Protein AF-A0A950S2U9-F1 (afdb_monomer)

pLDDT: mean 79.36, std 21.62, range [29.3, 98.75]

Radius of gyration: 28.53 Å; Cα contacts (8 Å, |Δi|>4): 331; chains: 1; bounding box: 84×53×106 Å

Sequence (273 aa):
MDLATSTRALSRRSRMLPVAREPGFAWRAARPRLVAVAIYAIAMAYVESAAVLYLRTIYGGIDPVGPRSTPFNPIPDFVWIEIGREGATMIMLGCVGFLAGRGVAGRIGMFAMAMGVWDISYYVFLWLFSGWPPTLLAPDVLFLIPLPWWGPVLAPVMSAAVMVIVGAVALARDLGDGVPPMTRASRAGLVVGVLMCLYAFMAEALHRFIEAGFEAAYYVRGGAFDWPIFCIGLVVCALAAWGWLGRATPCRSYPWRGYTRRHTCRSRFDSAS

Structure (mmCIF, N/CA/C/O backbone):
data_AF-A0A950S2U9-F1
#
_entry.id   AF-A0A950S2U9-F1
#
loop_
_atom_site.group_PDB
_atom_site.id
_atom_site.type_symbol
_atom_site.label_atom_id
_atom_site.label_alt_id
_atom_site.label_comp_id
_atom_site.label_asym_id
_atom_site.label_entity_id
_atom_site.label_seq_id
_atom_site.pdbx_PDB_ins_code
_atom_site.Cartn_x
_atom_site.Cartn_y
_atom_site.Cartn_z
_atom_site.occupancy
_atom_site.B_iso_or_equiv
_atom_site.auth_seq_id
_atom_site.auth_comp_id
_atom_site.auth_asym_id
_atom_site.auth_atom_id
_atom_site.pdbx_PDB_model_num
ATOM 1 N N . MET A 1 1 ? -49.602 -4.192 77.900 1.00 40.38 1 MET A N 1
ATOM 2 C CA . MET A 1 1 ? -49.628 -5.430 77.099 1.00 40.38 1 MET A CA 1
ATOM 3 C C . MET A 1 1 ? -49.854 -5.019 75.662 1.00 40.38 1 MET A C 1
ATOM 5 O O . MET A 1 1 ? -50.968 -4.683 75.285 1.00 40.38 1 MET A O 1
ATOM 9 N N . ASP A 1 2 ? -48.740 -4.913 74.943 1.00 38.31 2 ASP A N 1
ATOM 10 C CA . ASP A 1 2 ? -48.653 -4.688 73.506 1.00 38.31 2 ASP A CA 1
ATOM 11 C C . ASP A 1 2 ? -49.324 -5.811 72.718 1.00 38.31 2 ASP A C 1
ATOM 13 O O . ASP A 1 2 ? -49.322 -6.955 73.166 1.00 38.31 2 ASP A O 1
ATOM 17 N N . LEU A 1 3 ? -49.795 -5.490 71.512 1.00 39.91 3 LEU A N 1
ATOM 18 C CA . LEU A 1 3 ? -49.293 -6.112 70.280 1.00 39.91 3 LEU A CA 1
ATOM 19 C C . LEU A 1 3 ? -49.936 -5.433 69.065 1.00 39.91 3 LEU A C 1
ATOM 21 O O . LEU A 1 3 ? -51.005 -5.800 68.584 1.00 39.91 3 LEU A O 1
ATOM 25 N N . ALA A 1 4 ? -49.230 -4.426 68.555 1.00 43.38 4 ALA A N 1
ATOM 26 C CA . ALA A 1 4 ? -49.421 -3.892 67.218 1.00 43.38 4 ALA A CA 1
ATOM 27 C C . ALA A 1 4 ? -49.013 -4.949 66.178 1.00 43.38 4 ALA A C 1
ATOM 29 O O . ALA A 1 4 ? -47.870 -5.406 66.173 1.00 43.38 4 ALA A O 1
ATOM 30 N N . THR A 1 5 ? -49.910 -5.315 65.261 1.00 46.31 5 THR A N 1
ATOM 31 C CA . THR A 1 5 ? -49.566 -6.149 64.098 1.00 46.31 5 THR A CA 1
ATOM 32 C C . THR A 1 5 ? -49.617 -5.304 62.831 1.00 46.31 5 THR A C 1
ATOM 34 O O . THR A 1 5 ? -50.645 -5.112 62.191 1.00 46.31 5 THR A O 1
ATOM 37 N N . SER A 1 6 ? -48.449 -4.756 62.501 1.00 40.84 6 SER A N 1
ATOM 38 C CA . SER A 1 6 ? -48.149 -4.047 61.261 1.00 40.84 6 SER A CA 1
ATOM 39 C C . SER A 1 6 ? -48.136 -5.029 60.086 1.00 40.84 6 SER A C 1
ATOM 41 O O . SER A 1 6 ? -47.217 -5.835 59.947 1.00 40.84 6 SER A O 1
ATOM 43 N N . THR A 1 7 ? -49.134 -4.960 59.208 1.00 43.50 7 THR A N 1
ATOM 44 C CA . THR A 1 7 ? -49.126 -5.659 57.915 1.00 43.50 7 THR A CA 1
ATOM 45 C C . THR A 1 7 ? -48.366 -4.799 56.902 1.00 43.50 7 THR A C 1
ATOM 47 O O . THR A 1 7 ? -48.919 -3.916 56.248 1.00 43.50 7 THR A O 1
ATOM 50 N N . ARG A 1 8 ? -47.048 -5.010 56.794 1.00 46.56 8 ARG A N 1
ATOM 51 C CA . ARG A 1 8 ? -46.221 -4.383 55.752 1.00 46.56 8 ARG A CA 1
ATOM 52 C C . ARG A 1 8 ? -46.531 -4.999 54.389 1.00 46.56 8 ARG A C 1
ATOM 54 O O . ARG A 1 8 ? -46.274 -6.176 54.150 1.00 46.56 8 ARG A O 1
ATOM 61 N N . ALA A 1 9 ? -47.015 -4.154 53.485 1.00 45.25 9 ALA A N 1
ATOM 62 C CA . ALA A 1 9 ? -47.126 -4.417 52.061 1.00 45.25 9 ALA A CA 1
ATOM 63 C C . ALA A 1 9 ? -45.758 -4.796 51.459 1.00 45.25 9 ALA A C 1
ATOM 65 O O . ALA A 1 9 ? -44.812 -4.005 51.459 1.00 45.25 9 ALA A O 1
ATOM 66 N N . LEU A 1 10 ? -45.656 -6.005 50.908 1.00 43.22 10 LEU A N 1
ATOM 67 C CA . LEU A 1 10 ? -44.521 -6.422 50.090 1.00 43.22 10 LEU A CA 1
ATOM 68 C C . LEU A 1 10 ? -44.665 -5.805 48.694 1.00 43.22 10 LEU A C 1
ATOM 70 O O . LEU A 1 10 ? -45.270 -6.386 47.795 1.00 43.22 10 LEU A O 1
ATOM 74 N N . SER A 1 11 ? -44.091 -4.614 48.496 1.00 46.06 11 SER A N 1
ATOM 75 C CA . SER A 1 11 ? -43.911 -4.061 47.154 1.00 46.06 11 SER A CA 1
ATOM 76 C C . SER A 1 11 ? -42.918 -4.943 46.395 1.00 46.06 11 SER A C 1
ATOM 78 O O . SER A 1 11 ? -41.713 -4.941 46.676 1.00 46.06 11 SER A O 1
ATOM 80 N N . ARG A 1 12 ? -43.414 -5.708 45.425 1.00 49.50 12 ARG A N 1
ATOM 81 C CA . ARG A 1 12 ? -42.605 -6.484 44.485 1.00 49.50 12 ARG A CA 1
ATOM 82 C C . ARG A 1 12 ? -41.871 -5.496 43.568 1.00 49.50 12 ARG A C 1
ATOM 84 O O . ARG A 1 12 ? -42.338 -5.169 42.485 1.00 49.50 12 ARG A O 1
ATOM 91 N N . ARG A 1 13 ? -40.723 -4.970 44.010 1.00 50.41 13 ARG A N 1
ATOM 92 C CA . ARG A 1 13 ? -39.786 -4.270 43.119 1.00 50.41 13 ARG A CA 1
ATOM 93 C C . ARG A 1 13 ? -39.224 -5.311 42.159 1.00 50.41 13 ARG A C 1
ATOM 95 O O . ARG A 1 13 ? -38.244 -5.983 42.472 1.00 50.41 13 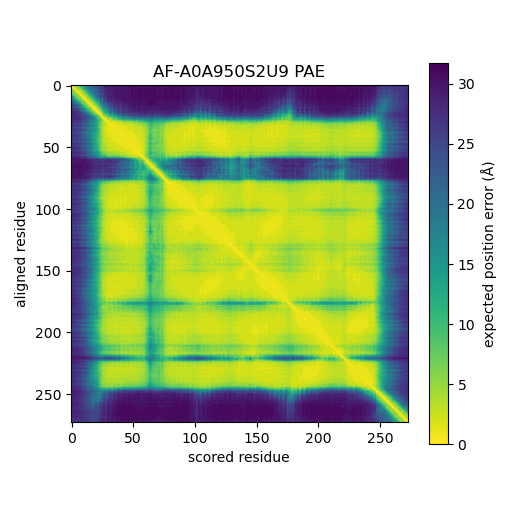ARG A O 1
ATOM 102 N N . SER A 1 14 ? -39.850 -5.443 40.995 1.00 52.28 14 SER A N 1
ATOM 103 C CA . SER A 1 14 ? -39.253 -6.055 39.815 1.00 52.28 14 SER A CA 1
ATOM 104 C C . SER A 1 14 ? -37.988 -5.270 39.483 1.00 52.28 14 SER A C 1
ATOM 106 O O . SER A 1 14 ? -38.023 -4.222 38.839 1.00 52.28 14 SER A O 1
ATOM 108 N N . ARG A 1 15 ? -36.862 -5.743 40.019 1.00 50.38 15 ARG A N 1
ATOM 109 C CA . ARG A 1 15 ? -35.529 -5.256 39.698 1.00 50.38 15 ARG A CA 1
ATOM 110 C C . ARG A 1 15 ? -35.323 -5.604 38.220 1.00 50.38 15 ARG A C 1
ATOM 112 O O . ARG A 1 15 ? -35.009 -6.747 37.909 1.00 50.38 15 ARG A O 1
ATOM 119 N N . MET A 1 16 ? -35.590 -4.663 37.310 1.00 50.81 16 MET A N 1
ATOM 120 C CA . MET A 1 16 ? -35.150 -4.796 35.922 1.00 50.81 16 MET A CA 1
ATOM 121 C C . MET A 1 16 ? -33.630 -4.923 35.978 1.00 50.81 16 MET A C 1
ATOM 123 O O . MET A 1 16 ? -32.928 -3.953 36.262 1.00 50.81 16 MET A O 1
ATOM 127 N N . LEU A 1 17 ? -33.132 -6.146 35.803 1.00 53.72 17 LEU A N 1
ATOM 128 C CA . LEU A 1 17 ? -31.724 -6.371 35.535 1.00 53.72 17 LEU A CA 1
ATOM 129 C C . LEU A 1 17 ? -31.411 -5.585 34.257 1.00 53.72 17 LEU A C 1
ATOM 131 O O . LEU A 1 17 ? -32.157 -5.721 33.283 1.00 53.72 17 LEU A O 1
ATOM 135 N N . PRO A 1 18 ? -30.378 -4.726 34.245 1.00 50.22 18 PRO A N 1
ATOM 136 C CA . PRO A 1 18 ? -29.960 -4.100 33.007 1.00 50.22 18 PRO A CA 1
ATOM 137 C C . PRO A 1 18 ? -29.644 -5.233 32.035 1.00 50.22 18 PRO A C 1
ATOM 139 O O . PRO A 1 18 ? -28.780 -6.063 32.317 1.00 50.22 18 PRO A O 1
ATOM 142 N N . VAL A 1 19 ? -30.389 -5.301 30.930 1.00 56.44 19 VAL A N 1
ATOM 143 C CA . VAL A 1 19 ? -30.067 -6.199 29.823 1.00 56.44 19 VAL A CA 1
ATOM 144 C C . VAL A 1 19 ? -28.642 -5.848 29.429 1.00 56.44 19 VAL A C 1
ATOM 146 O O . VAL A 1 19 ? -28.387 -4.754 28.918 1.00 56.44 19 VAL A O 1
ATOM 149 N N . ALA A 1 20 ? -27.703 -6.733 29.754 1.00 50.34 20 ALA A N 1
ATOM 150 C CA . ALA A 1 20 ? -26.335 -6.618 29.305 1.00 50.34 20 ALA A CA 1
ATOM 151 C C . ALA A 1 20 ? -26.397 -6.648 27.777 1.00 50.34 20 ALA A C 1
ATOM 153 O O . ALA A 1 20 ? -26.621 -7.696 27.177 1.00 50.34 20 ALA A O 1
ATOM 154 N N . ARG A 1 21 ? -26.293 -5.476 27.137 1.00 53.75 21 ARG A N 1
ATOM 155 C CA . ARG A 1 21 ? -26.032 -5.417 25.701 1.00 53.75 21 ARG A CA 1
ATOM 156 C C . ARG A 1 21 ? -24.721 -6.149 25.507 1.00 53.75 21 ARG A C 1
ATOM 158 O O . ARG A 1 21 ? -23.707 -5.705 26.044 1.00 53.75 21 ARG A O 1
ATOM 165 N N . GLU A 1 22 ? -24.768 -7.268 24.797 1.00 50.03 22 GLU A N 1
ATOM 166 C CA . GLU A 1 22 ? -23.562 -8.017 24.496 1.00 50.03 22 GLU A CA 1
ATOM 167 C C . GLU A 1 22 ? -22.524 -7.068 23.887 1.00 50.03 22 GLU A C 1
ATOM 169 O O . GLU A 1 22 ? -22.830 -6.381 22.904 1.00 50.03 22 GLU A O 1
ATOM 174 N N . PRO A 1 23 ? -21.306 -6.993 24.448 1.00 45.41 23 PRO A N 1
ATOM 175 C CA . PRO A 1 23 ? -20.209 -6.247 23.858 1.00 45.41 23 PRO A CA 1
ATOM 176 C C . PRO A 1 23 ? -19.623 -7.067 22.704 1.00 45.41 23 PRO A C 1
ATOM 178 O O . PRO A 1 23 ? -18.453 -7.433 22.696 1.00 45.41 23 PRO A O 1
ATOM 181 N N . GLY A 1 24 ? -20.470 -7.421 21.742 1.00 50.41 24 GLY A N 1
ATOM 182 C CA . GLY A 1 24 ? -20.053 -8.049 20.505 1.00 50.41 24 GLY A CA 1
ATOM 183 C C . GLY A 1 24 ? -19.572 -6.963 19.558 1.00 50.41 24 GLY A C 1
ATOM 184 O O . GLY A 1 24 ? -20.336 -6.057 19.227 1.00 50.41 24 GLY A O 1
ATOM 185 N N . PHE A 1 25 ? -18.319 -7.067 19.123 1.00 57.50 25 PHE A N 1
ATOM 186 C CA . PHE A 1 25 ? -17.759 -6.327 17.998 1.00 57.50 25 PHE A CA 1
ATOM 187 C C . PHE A 1 25 ? -18.710 -6.402 16.796 1.00 57.50 25 PHE A C 1
ATOM 189 O O . PHE A 1 25 ? -18.773 -7.401 16.078 1.00 57.50 25 PHE A O 1
ATOM 196 N N . ALA A 1 26 ? -19.532 -5.372 16.621 1.00 58.44 26 ALA A N 1
ATOM 197 C CA . ALA A 1 26 ? -20.627 -5.399 15.671 1.00 58.44 26 ALA A CA 1
ATOM 198 C C . ALA A 1 26 ? -20.247 -4.567 14.451 1.00 58.44 26 ALA A C 1
ATOM 200 O O . ALA A 1 26 ? -20.699 -3.440 14.327 1.00 58.44 26 ALA A O 1
ATOM 201 N N . TRP A 1 27 ? -19.525 -5.160 13.492 1.00 69.19 27 TRP A N 1
ATOM 202 C CA . TRP A 1 27 ? -19.202 -4.577 12.171 1.00 69.19 27 TRP A CA 1
ATOM 203 C C . TRP A 1 27 ? -20.407 -4.045 11.366 1.00 69.19 27 TRP A C 1
ATOM 205 O O . TRP A 1 27 ? -20.256 -3.602 10.230 1.00 69.19 27 TRP A O 1
ATOM 215 N N . ARG A 1 28 ? -21.629 -4.119 11.900 1.00 71.38 28 ARG A N 1
ATOM 216 C CA . ARG A 1 28 ? -22.869 -3.665 11.270 1.00 71.38 28 ARG A CA 1
ATOM 217 C C . ARG A 1 28 ? -22.780 -2.208 10.809 1.00 71.38 28 ARG A C 1
ATOM 219 O O . ARG A 1 28 ? -23.252 -1.920 9.715 1.00 71.38 28 ARG A O 1
ATOM 226 N N . ALA A 1 29 ? -22.152 -1.318 11.583 1.00 76.81 29 ALA A N 1
ATOM 227 C CA . ALA A 1 29 ? -22.033 0.096 11.219 1.00 76.81 29 ALA A CA 1
ATOM 228 C C . ALA A 1 29 ? -20.944 0.364 10.162 1.00 76.81 29 ALA A C 1
ATOM 230 O O . ALA A 1 29 ? -21.102 1.259 9.324 1.00 76.81 29 ALA A O 1
ATOM 231 N N . ALA A 1 30 ? -19.852 -0.406 10.189 1.00 84.25 30 ALA A N 1
ATOM 232 C CA . ALA A 1 30 ? -18.731 -0.271 9.260 1.00 84.25 30 ALA A CA 1
ATOM 233 C C . ALA A 1 30 ? -18.974 -0.946 7.903 1.00 84.25 30 ALA A C 1
ATOM 235 O O . ALA A 1 30 ? -18.597 -0.390 6.873 1.00 84.25 30 ALA A O 1
ATOM 236 N N . ARG A 1 31 ? -19.661 -2.095 7.885 1.00 87.94 31 ARG A N 1
ATOM 237 C CA . ARG A 1 31 ? -19.948 -2.921 6.698 1.00 87.94 31 ARG A CA 1
ATOM 238 C C . ARG A 1 31 ? -20.289 -2.148 5.420 1.00 87.94 31 ARG A C 1
ATOM 240 O O . ARG A 1 31 ? -19.582 -2.356 4.440 1.00 87.94 31 ARG A O 1
ATOM 247 N N . PRO A 1 32 ? -21.302 -1.260 5.384 1.00 91.19 32 PRO A N 1
ATOM 248 C CA . PRO A 1 32 ? -21.665 -0.586 4.137 1.00 91.19 32 PRO A CA 1
ATOM 249 C C . PRO A 1 32 ? -20.528 0.287 3.591 1.00 91.19 32 PRO A C 1
ATOM 251 O O . PRO A 1 32 ? -20.312 0.325 2.385 1.00 91.19 32 PRO A O 1
ATOM 254 N N . ARG A 1 33 ? -19.754 0.942 4.468 1.00 93.19 33 ARG A N 1
ATOM 255 C CA . ARG A 1 33 ? -18.603 1.762 4.064 1.00 93.19 33 ARG A CA 1
ATOM 256 C C . ARG A 1 33 ? -17.435 0.902 3.596 1.00 93.19 33 ARG A C 1
ATOM 258 O O . ARG A 1 33 ? -16.834 1.224 2.582 1.00 93.19 33 ARG A O 1
ATOM 265 N N . LEU A 1 34 ? -17.147 -0.194 4.301 1.00 94.00 34 LEU A N 1
ATOM 266 C CA . LEU A 1 34 ? -16.108 -1.152 3.909 1.00 94.00 34 LEU A CA 1
ATOM 267 C C . LEU A 1 34 ? -16.385 -1.716 2.512 1.00 94.00 34 LEU A C 1
ATOM 269 O O . LEU A 1 34 ? -15.496 -1.728 1.670 1.00 94.00 34 LEU A O 1
ATOM 273 N N . VAL A 1 35 ? -17.631 -2.128 2.256 1.00 96.19 35 VAL A N 1
ATOM 274 C CA . VAL A 1 35 ? -18.054 -2.659 0.953 1.00 96.19 35 VAL A CA 1
ATOM 275 C C . VAL A 1 35 ? -17.971 -1.584 -0.129 1.00 96.19 35 VAL A C 1
ATOM 277 O O . VAL A 1 35 ? -17.395 -1.841 -1.178 1.00 96.19 35 VAL A O 1
ATOM 280 N N . ALA A 1 36 ? -18.482 -0.375 0.121 1.00 97.19 36 ALA A N 1
ATOM 281 C CA . ALA A 1 36 ? -18.429 0.709 -0.860 1.00 97.19 36 ALA A CA 1
ATOM 282 C C . ALA A 1 36 ? -16.987 1.094 -1.233 1.00 97.19 36 ALA A C 1
ATOM 284 O O . ALA A 1 36 ? -16.677 1.237 -2.413 1.00 97.19 36 ALA A O 1
ATOM 285 N N . VAL A 1 37 ? -16.094 1.211 -0.243 1.00 97.94 37 VAL A N 1
ATOM 286 C CA . VAL A 1 37 ? -14.678 1.518 -0.491 1.00 97.94 37 VAL A CA 1
ATOM 287 C C . VAL A 1 37 ? -13.967 0.367 -1.195 1.00 97.94 37 VAL A C 1
ATOM 289 O O . VAL A 1 37 ? -13.180 0.623 -2.099 1.00 97.94 37 VAL A O 1
ATOM 292 N N . ALA A 1 38 ? -14.266 -0.887 -0.844 1.00 98.25 38 ALA A N 1
ATOM 293 C CA . ALA A 1 38 ? -13.705 -2.038 -1.543 1.00 98.25 38 ALA A CA 1
ATOM 294 C C . ALA A 1 38 ? -14.143 -2.077 -3.015 1.00 98.25 38 ALA A C 1
ATOM 296 O O . ALA A 1 38 ? -13.300 -2.233 -3.889 1.00 98.25 38 ALA A O 1
ATOM 297 N N . ILE A 1 39 ? -15.435 -1.871 -3.303 1.00 98.50 39 ILE A N 1
ATOM 298 C CA . ILE A 1 39 ? -15.954 -1.807 -4.680 1.00 98.50 39 ILE A CA 1
ATOM 299 C C . ILE A 1 39 ? -15.265 -0.687 -5.462 1.00 98.50 39 ILE A C 1
ATOM 301 O O . ILE A 1 39 ? -14.814 -0.919 -6.580 1.00 98.50 39 ILE A O 1
ATOM 305 N N . TYR A 1 40 ? -15.150 0.505 -4.868 1.00 98.44 40 TYR A N 1
ATOM 306 C CA . TYR A 1 40 ? -14.434 1.621 -5.483 1.00 98.44 40 TYR A CA 1
ATOM 307 C C . TYR A 1 40 ? -12.978 1.255 -5.797 1.00 98.44 40 TYR A C 1
ATOM 309 O O . TYR A 1 40 ? -12.534 1.441 -6.924 1.00 98.44 40 TYR A O 1
ATOM 317 N N . ALA A 1 41 ? -12.249 0.709 -4.820 1.00 98.50 41 ALA A N 1
ATOM 318 C CA . ALA A 1 41 ? -10.842 0.357 -4.970 1.00 98.50 41 ALA A CA 1
ATOM 319 C C . ALA A 1 41 ? -10.623 -0.727 -6.037 1.00 98.50 41 ALA A C 1
ATOM 321 O O . ALA A 1 41 ? -9.702 -0.604 -6.836 1.00 98.50 41 ALA A O 1
ATOM 322 N N . ILE A 1 42 ? -11.498 -1.738 -6.106 1.00 98.75 42 ILE A N 1
ATOM 323 C CA . ILE A 1 42 ? -11.470 -2.775 -7.150 1.00 98.75 42 ILE A CA 1
ATOM 324 C C . ILE A 1 42 ? -11.721 -2.157 -8.531 1.00 98.75 42 ILE A C 1
ATOM 326 O O . ILE A 1 42 ? -10.972 -2.417 -9.468 1.00 98.75 42 ILE A O 1
ATOM 330 N N . ALA A 1 43 ? -12.756 -1.324 -8.673 1.00 98.44 43 ALA A N 1
ATOM 331 C CA . ALA A 1 43 ? -13.075 -0.686 -9.950 1.00 98.44 43 ALA A CA 1
ATOM 332 C C . ALA A 1 43 ? -11.945 0.242 -10.424 1.00 98.44 43 ALA A C 1
ATOM 334 O O . ALA A 1 43 ? -11.591 0.251 -11.599 1.00 98.44 43 ALA A O 1
ATOM 335 N N . MET A 1 44 ? -11.352 0.992 -9.500 1.00 97.88 44 MET A N 1
ATOM 336 C CA . MET A 1 44 ? -10.217 1.867 -9.769 1.00 97.88 44 MET A CA 1
ATOM 337 C C . MET A 1 44 ? -8.967 1.054 -10.153 1.00 97.88 44 MET A C 1
ATOM 339 O O . MET A 1 44 ? -8.303 1.384 -11.131 1.00 97.88 44 MET A O 1
ATOM 343 N N . ALA A 1 45 ? -8.704 -0.068 -9.472 1.00 97.88 45 ALA A N 1
ATOM 344 C CA . ALA A 1 45 ? -7.606 -0.974 -9.810 1.00 97.88 45 ALA A CA 1
ATOM 345 C C . ALA A 1 45 ? -7.735 -1.546 -11.223 1.00 97.88 45 ALA A C 1
ATOM 347 O O . ALA A 1 45 ? -6.742 -1.617 -11.935 1.00 97.88 45 ALA A O 1
ATOM 348 N N . TYR A 1 46 ? -8.950 -1.888 -11.662 1.00 98.06 46 TYR A N 1
ATOM 349 C CA . TYR A 1 46 ? -9.190 -2.312 -13.043 1.00 98.06 46 TYR A CA 1
ATOM 350 C C . TYR A 1 46 ? -8.741 -1.243 -14.049 1.00 98.06 46 TYR A C 1
ATOM 352 O O . TYR A 1 46 ? -8.065 -1.563 -15.027 1.00 98.06 46 TYR A O 1
ATOM 360 N N . VAL A 1 47 ? -9.105 0.024 -13.810 1.00 97.06 47 VAL A N 1
ATOM 361 C CA . VAL A 1 47 ? -8.739 1.151 -14.685 1.00 97.06 47 VAL A CA 1
ATOM 362 C C . VAL A 1 47 ? -7.223 1.324 -14.740 1.00 97.06 47 VAL A C 1
ATOM 364 O O . VAL A 1 47 ? -6.667 1.429 -15.831 1.00 97.06 47 VAL A O 1
ATOM 367 N N . GLU A 1 48 ? -6.551 1.288 -13.590 1.00 94.44 48 GLU A N 1
ATOM 368 C CA . GLU A 1 48 ? -5.090 1.400 -13.516 1.00 94.44 48 GLU A CA 1
ATOM 369 C C . GLU A 1 48 ? -4.387 0.220 -14.200 1.00 94.44 48 GLU A C 1
ATOM 371 O O . GLU A 1 48 ? -3.480 0.418 -15.008 1.00 94.44 48 GLU A O 1
ATOM 376 N N . SER A 1 49 ? -4.837 -1.016 -13.970 1.00 93.00 49 SER A N 1
ATOM 377 C CA . SER A 1 49 ? -4.288 -2.196 -14.648 1.00 93.00 49 SER A CA 1
ATOM 378 C C . SER A 1 49 ? -4.493 -2.142 -16.163 1.00 93.00 49 SER A C 1
ATOM 380 O O . SER A 1 49 ? -3.610 -2.564 -16.909 1.00 93.00 49 SER A O 1
ATOM 382 N N . ALA A 1 50 ? -5.626 -1.613 -16.635 1.00 93.00 50 ALA A N 1
ATOM 383 C CA . ALA A 1 50 ? -5.876 -1.421 -18.061 1.00 93.00 50 ALA A CA 1
ATOM 384 C C . ALA A 1 50 ? -4.941 -0.356 -18.654 1.00 93.00 50 ALA A C 1
ATOM 386 O O . ALA A 1 50 ? -4.355 -0.581 -19.713 1.00 93.00 50 ALA A O 1
ATOM 387 N N . ALA A 1 51 ? -4.740 0.767 -17.955 1.00 90.38 51 ALA A N 1
ATOM 388 C CA . ALA A 1 51 ? -3.779 1.789 -18.361 1.00 90.38 51 ALA A CA 1
ATOM 389 C C . ALA A 1 51 ? -2.360 1.207 -18.462 1.00 90.38 51 ALA A C 1
ATOM 391 O O . ALA A 1 51 ? -1.712 1.348 -19.496 1.00 90.38 51 ALA A O 1
ATOM 392 N N . VAL A 1 52 ? -1.910 0.465 -17.445 1.00 86.50 52 VAL A N 1
ATOM 393 C CA . VAL A 1 52 ? -0.590 -0.186 -17.438 1.00 86.50 52 VAL A CA 1
ATOM 394 C C . VAL A 1 52 ? -0.455 -1.220 -18.555 1.00 86.50 52 VAL A C 1
ATOM 396 O O . VAL A 1 52 ? 0.595 -1.289 -19.196 1.00 86.50 52 VAL A O 1
ATOM 399 N N . LEU A 1 53 ? -1.500 -2.000 -18.845 1.00 85.00 53 LEU A N 1
ATOM 400 C CA . LEU A 1 53 ? -1.502 -2.917 -19.985 1.00 85.00 53 LEU A CA 1
ATOM 401 C C . LEU A 1 53 ? -1.298 -2.165 -21.305 1.00 85.00 53 LEU A C 1
ATOM 403 O O . LEU A 1 53 ? -0.454 -2.565 -22.108 1.00 85.00 53 LEU A O 1
ATOM 407 N N . TYR A 1 54 ? -2.036 -1.076 -21.529 1.00 85.88 54 TYR A N 1
ATOM 408 C CA . TYR A 1 54 ? -1.888 -0.268 -22.739 1.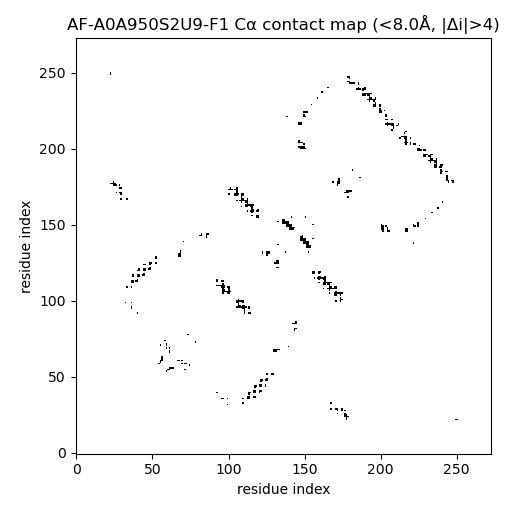00 85.88 54 TYR A CA 1
ATOM 409 C C . TYR A 1 54 ? -0.489 0.331 -22.845 1.00 85.88 54 TYR A C 1
ATOM 411 O O . TYR A 1 54 ? 0.128 0.217 -23.901 1.00 85.88 54 TYR A O 1
ATOM 419 N N . LEU A 1 55 ? 0.055 0.873 -21.753 1.00 79.69 55 LEU A N 1
ATOM 420 C CA . LEU A 1 55 ? 1.425 1.386 -21.713 1.00 79.69 55 LEU A CA 1
ATOM 421 C C . LEU A 1 55 ? 2.441 0.294 -22.081 1.00 79.69 55 LEU A C 1
ATOM 423 O O . LEU A 1 55 ? 3.282 0.503 -22.951 1.00 79.69 55 LEU A O 1
ATOM 427 N N . ARG A 1 56 ? 2.338 -0.900 -21.483 1.00 76.81 56 ARG A N 1
ATOM 428 C CA . ARG A 1 56 ? 3.225 -2.036 -21.792 1.00 76.81 56 ARG A CA 1
ATOM 429 C C . ARG A 1 56 ? 3.097 -2.506 -23.244 1.00 76.81 56 ARG A C 1
ATOM 431 O O . ARG A 1 56 ? 4.097 -2.878 -23.854 1.00 76.81 56 ARG A O 1
ATOM 438 N N . THR A 1 57 ? 1.891 -2.470 -23.803 1.00 74.19 57 THR A N 1
ATOM 439 C CA . THR A 1 57 ? 1.622 -2.878 -25.190 1.00 74.19 57 THR A CA 1
ATOM 440 C C . THR A 1 57 ? 2.189 -1.862 -26.183 1.00 74.19 57 THR A C 1
ATOM 442 O O . THR A 1 57 ? 2.885 -2.241 -27.119 1.00 74.19 57 THR A O 1
ATOM 445 N N . ILE A 1 58 ? 1.942 -0.568 -25.953 1.00 75.50 58 ILE A N 1
ATOM 446 C CA . ILE A 1 58 ? 2.349 0.526 -26.846 1.00 75.50 58 ILE A CA 1
ATOM 447 C C . ILE A 1 58 ? 3.867 0.756 -26.797 1.00 75.50 58 ILE A C 1
ATOM 449 O O . ILE A 1 58 ? 4.483 0.950 -27.841 1.00 75.50 58 ILE A O 1
ATOM 453 N N . TYR A 1 59 ? 4.479 0.718 -25.608 1.00 64.75 59 TYR A N 1
ATOM 454 C CA . TYR A 1 59 ? 5.887 1.094 -25.415 1.00 64.75 59 TYR A CA 1
ATOM 455 C C . TYR A 1 59 ? 6.852 -0.090 -25.272 1.00 64.75 59 TYR A C 1
ATOM 457 O O . TYR A 1 59 ? 8.048 0.063 -25.505 1.00 64.75 59 TYR A O 1
ATOM 465 N N . GLY A 1 60 ? 6.360 -1.265 -24.872 1.00 58.41 60 GLY A N 1
ATOM 466 C CA . GLY A 1 60 ? 7.180 -2.437 -24.542 1.00 58.41 60 GLY A CA 1
ATOM 467 C C . GLY A 1 60 ? 6.979 -3.643 -25.457 1.00 58.41 60 GLY A C 1
ATOM 468 O O . GLY A 1 60 ? 7.582 -4.683 -25.199 1.00 58.41 60 GLY A O 1
ATOM 469 N N . GLY A 1 61 ? 6.139 -3.530 -26.494 1.00 47.00 61 GLY A N 1
ATOM 470 C CA . GLY A 1 61 ? 5.918 -4.600 -27.465 1.00 47.00 61 GLY A CA 1
ATOM 471 C C . GLY A 1 61 ? 5.442 -5.909 -26.831 1.00 47.00 61 GLY A C 1
ATOM 472 O O . GLY A 1 61 ? 5.918 -6.976 -27.212 1.00 47.00 61 GLY A O 1
ATOM 473 N N . ILE A 1 62 ? 4.532 -5.852 -25.850 1.00 49.44 62 ILE A N 1
ATOM 474 C CA . ILE A 1 62 ? 3.764 -7.049 -25.489 1.00 49.44 62 ILE A CA 1
ATOM 475 C C . ILE A 1 62 ? 2.834 -7.328 -26.665 1.00 49.44 62 ILE A C 1
ATOM 477 O O . ILE A 1 62 ? 1.860 -6.610 -26.880 1.00 49.44 62 ILE A O 1
ATOM 481 N N . ASP A 1 63 ? 3.164 -8.350 -27.447 1.00 43.53 63 ASP A N 1
ATOM 482 C CA . ASP A 1 63 ? 2.245 -8.912 -28.424 1.00 43.53 63 ASP A CA 1
ATOM 483 C C . ASP A 1 63 ? 0.974 -9.355 -27.668 1.00 43.53 63 ASP A C 1
ATOM 485 O O . ASP A 1 63 ? 1.087 -10.181 -26.754 1.00 43.53 63 ASP A O 1
ATOM 489 N N . PRO A 1 64 ? -0.227 -8.836 -27.999 1.00 48.06 64 PRO A N 1
ATOM 490 C CA . PRO A 1 64 ? -1.477 -9.246 -27.354 1.00 48.06 64 PRO A CA 1
ATOM 491 C C . PRO A 1 64 ? -1.753 -10.758 -27.477 1.00 48.06 64 PRO A C 1
ATOM 493 O O . PRO A 1 64 ? -2.635 -11.274 -26.789 1.00 48.06 64 PRO A O 1
ATOM 496 N N . VAL A 1 65 ? -0.994 -11.472 -28.319 1.00 47.31 65 VAL A N 1
ATOM 497 C CA . VAL A 1 65 ? -1.050 -12.924 -28.522 1.00 47.31 65 VAL A CA 1
ATOM 498 C C . VAL A 1 65 ? 0.260 -13.660 -28.155 1.00 47.31 65 VAL A C 1
ATOM 500 O O . VAL A 1 65 ? 0.289 -14.891 -28.202 1.00 47.31 65 VAL A O 1
ATOM 503 N N . GLY A 1 66 ? 1.331 -12.953 -27.765 1.00 43.88 66 GLY A N 1
ATOM 504 C CA . GLY A 1 66 ? 2.684 -13.496 -27.547 1.00 43.88 66 GLY A CA 1
ATOM 505 C C . GLY A 1 66 ? 3.107 -13.662 -26.072 1.00 43.88 66 GLY A C 1
ATOM 506 O O . GLY A 1 66 ? 2.278 -13.548 -25.167 1.00 43.88 66 GLY A O 1
ATOM 507 N N . PRO A 1 67 ? 4.387 -14.003 -25.788 1.00 48.44 67 PRO A N 1
ATOM 508 C CA . PRO A 1 67 ? 4.836 -14.436 -24.461 1.00 48.44 67 PRO A CA 1
ATOM 509 C C . PRO A 1 67 ? 4.530 -13.431 -23.340 1.00 48.44 67 PRO A C 1
ATOM 511 O O . PRO A 1 67 ? 4.957 -12.281 -23.359 1.00 48.44 67 PRO A O 1
ATOM 514 N N . ARG A 1 68 ? 3.831 -13.931 -22.318 1.00 54.28 68 ARG A N 1
ATOM 515 C CA . ARG A 1 68 ? 3.163 -13.221 -21.211 1.00 54.28 68 ARG A CA 1
ATOM 516 C C . ARG A 1 68 ? 4.068 -12.540 -20.167 1.00 54.28 68 ARG A C 1
ATOM 518 O O . ARG A 1 68 ? 3.646 -12.303 -19.038 1.00 54.28 68 ARG A O 1
ATOM 525 N N . SER A 1 69 ? 5.329 -12.250 -20.482 1.00 52.81 69 SER A N 1
ATOM 526 C CA . SER A 1 69 ? 6.274 -11.755 -19.474 1.00 52.81 69 SER A CA 1
ATOM 527 C C . SER A 1 69 ? 7.422 -10.945 -20.069 1.00 52.81 69 SER A C 1
ATOM 529 O O . SER A 1 69 ? 8.529 -11.458 -20.233 1.00 52.81 69 SER A O 1
ATOM 531 N N . THR A 1 70 ? 7.191 -9.661 -20.333 1.00 52.12 70 THR A N 1
ATOM 532 C CA . THR A 1 70 ? 8.279 -8.683 -20.447 1.00 52.12 70 THR A CA 1
ATOM 533 C C . THR A 1 70 ? 8.204 -7.716 -19.260 1.00 52.12 70 THR A C 1
ATOM 535 O O . THR A 1 70 ? 7.137 -7.156 -18.988 1.00 52.12 70 THR A O 1
ATOM 538 N N . PRO A 1 71 ? 9.298 -7.538 -18.493 1.00 55.53 71 PRO A N 1
ATOM 539 C CA . PRO A 1 71 ? 9.369 -6.489 -17.484 1.00 55.53 71 PRO A CA 1
ATOM 540 C C . PRO A 1 71 ? 9.137 -5.125 -18.139 1.00 55.53 71 PRO A C 1
ATOM 542 O O . PRO A 1 71 ? 9.706 -4.838 -19.195 1.00 55.53 71 PRO A O 1
ATOM 545 N N . PHE A 1 72 ? 8.304 -4.288 -17.517 1.00 55.78 72 PHE A N 1
ATOM 546 C CA . PHE A 1 72 ? 8.074 -2.926 -17.988 1.00 55.78 72 PHE A CA 1
ATOM 547 C C . PHE A 1 72 ? 9.394 -2.149 -17.983 1.00 55.78 72 PHE A C 1
ATOM 549 O O . PHE A 1 72 ? 10.092 -2.077 -16.972 1.00 55.78 72 PHE A O 1
ATOM 556 N N . ASN A 1 73 ? 9.735 -1.590 -19.140 1.00 56.19 73 ASN A N 1
ATOM 557 C CA . ASN A 1 73 ? 10.889 -0.733 -19.320 1.00 56.19 73 ASN A CA 1
ATOM 558 C C . ASN A 1 73 ? 10.390 0.720 -19.348 1.00 56.19 73 ASN A C 1
ATOM 560 O O . ASN A 1 73 ? 9.827 1.113 -20.371 1.00 56.19 73 ASN A O 1
ATOM 564 N N . PRO A 1 74 ? 10.544 1.506 -18.266 1.00 53.84 74 PRO A N 1
ATOM 565 C CA . PRO A 1 74 ? 10.191 2.916 -18.311 1.00 53.84 74 PRO A CA 1
ATOM 566 C C . PRO A 1 74 ? 11.088 3.606 -19.344 1.00 53.84 74 PRO A C 1
ATOM 568 O O . PRO A 1 74 ? 12.305 3.704 -19.174 1.00 53.84 74 PRO A O 1
ATOM 571 N N . ILE A 1 75 ? 10.482 4.041 -20.448 1.00 57.12 75 ILE A N 1
ATOM 572 C CA . ILE A 1 75 ? 11.137 4.917 -21.417 1.00 57.12 75 ILE A CA 1
ATOM 573 C C . ILE A 1 75 ? 11.229 6.303 -20.752 1.00 57.12 75 ILE A C 1
ATOM 575 O O . ILE A 1 75 ? 10.201 6.791 -20.272 1.00 57.12 75 ILE A O 1
ATOM 579 N N . PRO A 1 76 ? 12.416 6.938 -20.697 1.00 60.09 76 PRO A N 1
ATOM 580 C CA . PRO A 1 76 ? 12.634 8.189 -19.957 1.00 60.09 76 PRO A CA 1
ATOM 581 C C . PRO A 1 76 ? 11.659 9.324 -20.305 1.00 60.09 76 PRO A C 1
ATOM 583 O O . PRO A 1 76 ? 11.320 10.134 -19.445 1.00 60.09 76 PRO A O 1
ATOM 586 N N . ASP A 1 77 ? 11.142 9.342 -21.533 1.00 65.94 77 ASP A N 1
ATOM 587 C CA . ASP A 1 77 ? 10.360 10.455 -22.081 1.00 65.94 77 ASP A CA 1
ATOM 588 C C . ASP A 1 77 ? 8.992 10.683 -21.398 1.00 65.94 77 ASP A C 1
ATOM 590 O O . ASP A 1 77 ? 8.438 11.782 -21.480 1.00 65.94 77 ASP A O 1
ATOM 594 N N . PHE A 1 78 ? 8.450 9.688 -20.679 1.00 75.38 78 PHE A N 1
ATOM 595 C CA . PHE A 1 78 ? 7.106 9.755 -20.072 1.00 75.38 78 PHE A CA 1
ATOM 596 C C . PHE A 1 78 ? 7.073 9.601 -18.545 1.00 75.38 78 PHE A C 1
ATOM 598 O O . PHE A 1 78 ? 5.992 9.576 -17.957 1.00 75.38 78 PHE A O 1
ATOM 605 N N . VAL A 1 79 ? 8.229 9.547 -17.875 1.00 77.75 79 VAL A N 1
ATOM 606 C CA . VAL A 1 79 ? 8.316 9.320 -16.416 1.00 77.75 79 VAL A CA 1
ATOM 607 C C . VAL A 1 79 ? 7.490 10.336 -15.618 1.00 77.75 79 VAL A C 1
ATOM 609 O O . VAL A 1 79 ? 6.821 9.977 -14.653 1.00 77.75 79 VAL A O 1
ATOM 612 N N . TRP A 1 80 ? 7.470 11.601 -16.040 1.00 81.69 80 TRP A N 1
ATOM 613 C CA . TRP A 1 80 ? 6.701 12.651 -15.366 1.00 81.69 80 TRP A CA 1
ATOM 614 C C . TRP A 1 80 ? 5.177 12.450 -15.465 1.00 81.69 80 TRP A C 1
ATOM 616 O O . TRP A 1 80 ? 4.455 12.832 -14.541 1.00 81.69 80 TRP A O 1
ATOM 626 N N . ILE A 1 81 ? 4.681 11.829 -16.544 1.00 86.56 81 ILE A N 1
ATOM 627 C CA . ILE A 1 81 ? 3.260 11.476 -16.696 1.00 86.56 81 ILE A CA 1
ATOM 628 C C . ILE A 1 81 ? 2.915 10.334 -15.743 1.00 86.56 81 ILE A C 1
ATOM 630 O O . ILE A 1 81 ? 1.888 10.398 -15.070 1.00 86.56 81 ILE A O 1
ATOM 634 N N . GLU A 1 82 ? 3.790 9.333 -15.633 1.00 86.56 82 GLU A N 1
ATOM 635 C CA . GLU A 1 82 ? 3.596 8.208 -14.713 1.00 86.56 82 GLU A CA 1
ATOM 636 C C . GLU A 1 82 ? 3.603 8.659 -13.249 1.00 86.56 82 GLU A C 1
ATOM 638 O O . GLU A 1 82 ? 2.711 8.283 -12.491 1.00 86.56 82 GLU A O 1
ATOM 643 N N . ILE A 1 83 ? 4.511 9.566 -12.876 1.00 87.88 83 ILE A N 1
ATOM 644 C CA . ILE A 1 83 ? 4.483 10.245 -11.570 1.00 87.88 83 ILE A CA 1
ATOM 645 C C . ILE A 1 83 ? 3.138 10.967 -11.376 1.00 87.88 83 ILE A C 1
ATOM 647 O O . ILE A 1 83 ? 2.511 10.856 -10.323 1.00 87.88 83 ILE A O 1
ATOM 651 N N . GLY A 1 84 ? 2.648 11.682 -12.391 1.00 91.25 84 GLY A N 1
ATOM 652 C CA . GLY A 1 84 ? 1.340 12.339 -12.344 1.00 91.25 84 GLY A CA 1
ATOM 653 C C . GLY A 1 84 ? 0.176 11.364 -12.116 1.00 91.25 84 GLY A C 1
ATOM 654 O O . GLY A 1 84 ? -0.687 11.628 -11.275 1.00 91.25 84 GLY A O 1
ATOM 655 N N . ARG A 1 85 ? 0.165 10.224 -12.818 1.00 92.31 85 ARG A N 1
ATOM 656 C CA . ARG A 1 85 ? -0.855 9.166 -12.701 1.00 92.31 85 ARG A CA 1
ATOM 657 C C . ARG A 1 85 ? -0.851 8.525 -11.314 1.00 92.31 85 ARG A C 1
ATOM 659 O O . ARG A 1 85 ? -1.902 8.379 -10.688 1.00 92.31 85 ARG A O 1
ATOM 666 N N . GLU A 1 86 ? 0.324 8.199 -10.793 1.00 92.62 86 GLU A N 1
ATOM 667 C CA . GLU A 1 86 ? 0.478 7.671 -9.438 1.00 92.62 86 GLU A CA 1
ATOM 668 C C . GLU A 1 86 ? 0.067 8.688 -8.367 1.00 92.62 86 GLU A C 1
ATOM 670 O O . GLU A 1 86 ? -0.633 8.352 -7.408 1.00 92.62 86 GLU A O 1
ATOM 675 N N . GLY A 1 87 ? 0.426 9.961 -8.553 1.00 94.62 87 GLY A N 1
ATOM 676 C CA . GLY A 1 87 ? -0.032 11.054 -7.699 1.00 94.62 87 GLY A CA 1
ATOM 677 C C . GLY A 1 87 ? -1.558 11.182 -7.700 1.00 94.62 87 GLY A C 1
ATOM 678 O O . GLY A 1 87 ? -2.174 11.308 -6.638 1.00 94.62 87 GLY A O 1
ATOM 679 N N . ALA A 1 88 ? -2.189 11.075 -8.873 1.00 96.81 88 ALA A N 1
ATOM 680 C CA . ALA A 1 88 ? -3.643 11.061 -9.002 1.00 96.81 88 ALA A CA 1
ATOM 681 C C . ALA A 1 88 ? -4.268 9.854 -8.281 1.00 96.81 88 ALA A C 1
ATOM 683 O O . ALA A 1 88 ? -5.237 10.032 -7.541 1.00 96.81 88 ALA A O 1
ATOM 684 N N . THR A 1 89 ? -3.669 8.663 -8.397 1.00 95.25 89 THR A N 1
ATOM 685 C CA . THR A 1 89 ? -4.079 7.451 -7.662 1.00 95.25 89 THR A CA 1
ATOM 686 C C . THR A 1 89 ? -4.088 7.696 -6.150 1.00 95.25 89 THR A C 1
ATOM 688 O O . THR A 1 89 ? -5.087 7.421 -5.476 1.00 95.25 89 THR A O 1
ATOM 691 N N . MET A 1 90 ? -3.019 8.290 -5.606 1.00 96.25 90 MET A N 1
ATOM 692 C CA . MET A 1 90 ? -2.929 8.631 -4.179 1.00 96.25 90 MET A CA 1
ATOM 693 C C . MET A 1 90 ? -4.001 9.629 -3.745 1.00 96.25 90 MET A C 1
ATOM 695 O O . MET A 1 90 ? -4.633 9.440 -2.703 1.00 96.25 90 MET A O 1
ATOM 699 N N . ILE A 1 91 ? -4.246 10.669 -4.544 1.00 98.00 91 ILE A N 1
ATOM 700 C CA . ILE A 1 91 ? -5.283 11.670 -4.263 1.00 98.00 91 ILE A CA 1
ATOM 701 C C . ILE A 1 91 ? -6.665 11.015 -4.259 1.00 98.00 91 ILE A C 1
ATOM 703 O O . ILE A 1 91 ? -7.433 11.203 -3.318 1.00 98.00 91 ILE A O 1
ATOM 707 N N . MET A 1 92 ? -6.970 10.202 -5.268 1.00 98.06 92 MET A N 1
ATOM 708 C CA . MET A 1 92 ? -8.242 9.496 -5.405 1.00 98.06 92 MET A CA 1
ATOM 709 C C . MET A 1 92 ? -8.530 8.586 -4.203 1.00 98.06 92 MET A C 1
ATOM 711 O O . MET A 1 92 ? -9.611 8.660 -3.607 1.00 98.06 92 MET A O 1
ATOM 715 N N . LEU A 1 93 ? -7.561 7.755 -3.807 1.00 97.69 93 LEU A N 1
ATOM 716 C CA . LEU A 1 93 ? -7.689 6.868 -2.646 1.00 97.69 93 LEU A CA 1
ATOM 717 C C . LEU A 1 93 ? -7.762 7.669 -1.337 1.00 97.69 93 LEU A C 1
ATOM 719 O O . LEU A 1 93 ? -8.552 7.340 -0.447 1.00 97.69 93 LEU A O 1
ATOM 723 N N . GLY A 1 94 ? -7.000 8.762 -1.236 1.00 97.62 94 GLY A N 1
ATOM 724 C CA . GLY A 1 94 ? -7.038 9.698 -0.112 1.00 97.62 94 GLY A CA 1
ATOM 725 C C . GLY A 1 94 ? -8.406 10.355 0.063 1.00 97.62 94 GLY A C 1
ATOM 726 O O . GLY A 1 94 ? -8.938 10.385 1.175 1.00 97.62 94 GLY A O 1
ATOM 727 N N . CYS A 1 95 ? -9.019 10.818 -1.028 1.00 98.25 95 CYS A N 1
ATOM 728 C CA . CYS A 1 95 ? -10.357 11.405 -1.033 1.00 98.25 95 CYS A CA 1
ATOM 729 C C . CYS A 1 95 ? -11.413 10.404 -0.555 1.00 98.25 95 CYS A C 1
ATOM 731 O O . CYS A 1 95 ? -12.203 10.727 0.334 1.00 98.25 95 CYS A O 1
ATOM 733 N N . VAL A 1 96 ? -11.408 9.171 -1.073 1.00 97.81 96 VAL A N 1
ATOM 734 C CA . VAL A 1 96 ? -12.346 8.129 -0.623 1.00 97.81 96 VAL A CA 1
ATOM 735 C C . VAL A 1 96 ? -12.131 7.766 0.847 1.00 97.81 96 VAL A C 1
ATOM 737 O O . VAL A 1 96 ? -13.104 7.649 1.597 1.00 97.81 96 VAL A O 1
ATOM 740 N N . GLY A 1 97 ? -10.877 7.669 1.297 1.00 97.12 97 GLY A N 1
ATOM 741 C CA . GLY A 1 97 ? -10.556 7.466 2.708 1.00 97.12 97 GLY A CA 1
ATOM 742 C C . GLY A 1 97 ? -11.101 8.586 3.599 1.00 97.12 97 GLY A C 1
ATOM 743 O O . GLY A 1 97 ? -11.755 8.328 4.615 1.00 97.12 97 GLY A O 1
ATOM 744 N N . PHE A 1 98 ? -10.902 9.840 3.186 1.00 97.19 98 PHE A N 1
ATOM 745 C CA . PHE A 1 98 ? -11.386 11.027 3.889 1.00 97.19 98 PHE A CA 1
ATOM 746 C C . PHE A 1 98 ? -12.916 11.071 3.998 1.00 97.19 98 PHE A C 1
ATOM 748 O O . PHE A 1 98 ? -13.439 11.413 5.060 1.00 97.19 98 PHE A O 1
ATOM 755 N N . LEU A 1 99 ? -13.624 10.713 2.922 1.00 96.44 99 LEU A N 1
ATOM 756 C CA . LEU A 1 99 ? -15.088 10.694 2.872 1.00 96.44 99 LEU A CA 1
ATOM 757 C C . LEU A 1 99 ? -15.692 9.541 3.689 1.00 96.44 99 LEU A C 1
ATOM 759 O O . LEU A 1 99 ? -16.760 9.696 4.283 1.00 96.44 99 LEU A O 1
ATOM 763 N N . ALA A 1 100 ? -15.023 8.387 3.737 1.00 94.94 100 ALA A N 1
ATOM 764 C CA . ALA A 1 100 ? -15.523 7.214 4.447 1.00 94.94 100 ALA A CA 1
ATOM 765 C C . ALA A 1 100 ? -15.331 7.301 5.976 1.00 94.94 100 ALA A C 1
ATOM 767 O O . ALA A 1 100 ? -16.181 6.816 6.729 1.00 94.94 100 ALA A O 1
ATOM 768 N N . GLY A 1 101 ? -14.239 7.910 6.450 1.00 91.94 101 GLY A N 1
ATOM 769 C CA . GLY A 1 101 ? -13.939 8.054 7.879 1.00 91.94 101 GLY A CA 1
ATOM 770 C C . GLY A 1 101 ? -14.557 9.297 8.535 1.00 91.94 101 GLY A C 1
ATOM 771 O O . GLY A 1 101 ? -14.637 10.365 7.929 1.00 91.94 101 GLY A O 1
ATOM 772 N N . ARG A 1 102 ? -14.943 9.201 9.816 1.00 89.12 102 ARG A N 1
ATOM 773 C CA . ARG A 1 102 ? -15.428 10.348 10.609 1.00 89.12 102 ARG A CA 1
ATOM 774 C C . ARG A 1 102 ? -14.285 11.066 11.322 1.00 8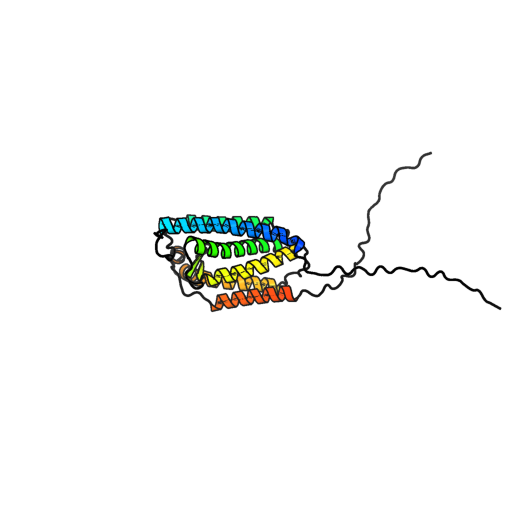9.12 102 ARG A C 1
ATOM 776 O O . ARG A 1 102 ? -14.175 12.285 11.230 1.00 89.12 102 ARG A O 1
ATOM 783 N N . GLY A 1 103 ? -13.437 10.319 12.021 1.00 91.69 103 GLY A N 1
ATOM 784 C CA .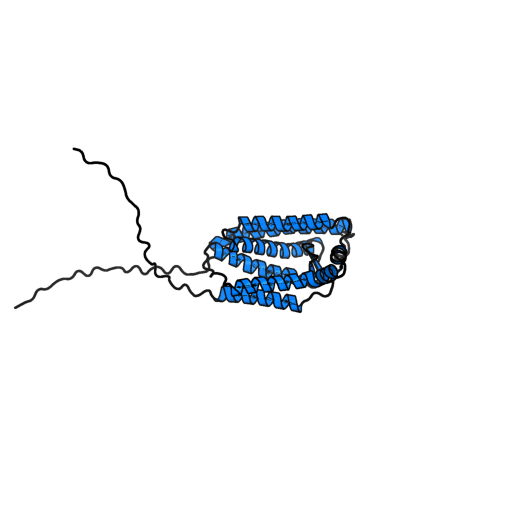 GLY A 1 103 ? -12.247 10.802 12.710 1.00 91.69 103 GLY A CA 1
ATOM 785 C C . GLY A 1 103 ? -10.959 10.504 11.945 1.00 91.69 103 GLY A C 1
ATOM 786 O O . GLY A 1 103 ? -10.936 9.749 10.975 1.00 91.69 103 GLY A O 1
ATOM 787 N N . VAL A 1 104 ? -9.848 11.082 12.411 1.00 91.81 104 VAL A N 1
ATOM 788 C CA . VAL A 1 104 ? -8.529 10.956 11.760 1.00 91.81 104 VAL A CA 1
ATOM 789 C C . VAL A 1 104 ? -8.117 9.491 11.582 1.00 91.81 104 VAL A C 1
ATOM 791 O O . VAL A 1 104 ? -7.672 9.105 10.507 1.00 91.81 104 VAL A O 1
ATOM 794 N N . ALA A 1 105 ? -8.318 8.657 12.607 1.00 90.31 105 ALA A N 1
ATOM 795 C CA . ALA A 1 105 ? -7.984 7.236 12.541 1.00 90.31 105 ALA A CA 1
ATOM 796 C C . ALA A 1 105 ? -8.848 6.479 11.521 1.00 90.31 105 ALA A C 1
ATOM 798 O O . ALA A 1 105 ? -8.312 5.679 10.762 1.00 90.31 105 ALA A O 1
ATOM 799 N N . GLY A 1 106 ? -10.157 6.755 11.465 1.00 93.62 106 GLY A N 1
ATOM 800 C CA . GLY A 1 106 ? -11.046 6.155 10.470 1.00 93.62 106 GLY A CA 1
ATOM 801 C C . GLY A 1 106 ? -10.701 6.594 9.047 1.00 93.62 106 GLY A C 1
ATOM 802 O O . GLY A 1 106 ? -10.700 5.769 8.145 1.00 93.62 106 GLY A O 1
ATOM 803 N N . ARG A 1 107 ? -10.340 7.868 8.844 1.00 96.69 107 ARG A N 1
ATOM 804 C CA . ARG A 1 107 ? -9.954 8.402 7.526 1.00 96.69 107 ARG A CA 1
ATOM 805 C C . ARG A 1 107 ? -8.660 7.786 7.005 1.00 96.69 107 ARG A C 1
ATOM 807 O O . ARG A 1 107 ? -8.627 7.298 5.880 1.00 96.69 107 ARG A O 1
ATOM 814 N N . ILE A 1 108 ? -7.622 7.752 7.845 1.00 96.31 108 ILE A N 1
ATOM 815 C CA . ILE A 1 108 ? -6.351 7.090 7.515 1.00 96.31 108 ILE A CA 1
ATOM 816 C C . ILE A 1 108 ? -6.576 5.587 7.316 1.00 96.31 108 ILE A C 1
ATOM 818 O O . ILE A 1 108 ? -6.032 5.002 6.386 1.00 96.31 108 ILE A O 1
ATOM 822 N N . GLY A 1 109 ? -7.412 4.964 8.150 1.00 95.75 109 GLY A N 1
ATOM 823 C CA . GLY A 1 109 ? -7.755 3.552 8.031 1.00 95.75 109 GLY A CA 1
ATOM 824 C C . GLY A 1 109 ? -8.454 3.215 6.717 1.00 95.75 109 GLY A C 1
ATOM 825 O O . GLY A 1 109 ? -8.101 2.232 6.078 1.00 95.75 109 GLY A O 1
ATOM 826 N N . MET A 1 110 ? -9.394 4.045 6.268 1.00 97.50 110 MET A N 1
ATOM 827 C CA . MET A 1 110 ? -10.084 3.820 4.998 1.00 97.50 110 MET A CA 1
ATOM 828 C C . MET A 1 110 ? -9.220 4.133 3.784 1.00 97.50 110 MET A C 1
ATOM 830 O O . MET A 1 110 ? -9.351 3.437 2.784 1.00 97.50 110 MET A O 1
ATOM 834 N N . PHE A 1 111 ? -8.303 5.099 3.879 1.00 98.25 111 PHE A N 1
ATOM 835 C CA . PHE A 1 111 ? -7.240 5.251 2.886 1.00 98.25 111 PHE A CA 1
ATOM 836 C C . PHE A 1 111 ? -6.390 3.976 2.801 1.00 98.25 111 PHE A C 1
ATOM 838 O O . PHE A 1 111 ? -6.240 3.419 1.721 1.00 98.25 111 PHE A O 1
ATOM 845 N N . ALA A 1 112 ? -5.902 3.463 3.937 1.00 97.75 112 ALA A N 1
ATOM 846 C CA . ALA A 1 112 ? -5.081 2.254 3.975 1.00 97.75 112 ALA A CA 1
ATOM 847 C C . ALA A 1 112 ? -5.834 1.025 3.442 1.00 97.75 112 ALA A C 1
ATOM 849 O O . ALA A 1 112 ? -5.288 0.245 2.667 1.00 97.75 112 ALA A O 1
ATOM 850 N N . MET A 1 113 ? -7.108 0.871 3.800 1.00 97.69 113 MET A N 1
ATOM 851 C CA . MET A 1 113 ? -7.936 -0.201 3.262 1.00 97.69 113 MET A CA 1
ATOM 852 C C . MET A 1 113 ? -8.128 -0.065 1.749 1.00 97.69 113 MET A C 1
ATOM 854 O O . MET A 1 113 ? -7.985 -1.058 1.043 1.00 97.69 113 MET A O 1
ATOM 858 N N . ALA A 1 114 ? -8.442 1.136 1.249 1.00 98.38 114 ALA A N 1
ATOM 859 C CA . ALA A 1 114 ? -8.607 1.377 -0.182 1.00 98.38 114 ALA A CA 1
ATOM 860 C C . ALA A 1 114 ? -7.313 1.068 -0.945 1.00 98.38 114 ALA A C 1
ATOM 862 O O . ALA A 1 114 ? -7.360 0.334 -1.922 1.00 98.38 114 ALA A O 1
ATOM 863 N N . MET A 1 115 ? -6.172 1.553 -0.445 1.00 97.81 115 MET A N 1
ATOM 864 C CA . MET A 1 115 ? -4.835 1.244 -0.958 1.00 97.81 115 MET A CA 1
ATOM 865 C C . MET A 1 115 ? -4.583 -0.262 -1.026 1.00 97.81 115 MET A C 1
ATOM 867 O O . MET A 1 115 ? -4.227 -0.766 -2.080 1.00 97.81 115 MET A O 1
ATOM 871 N N . GLY A 1 116 ? -4.817 -1.001 0.062 1.00 98.00 116 GLY A N 1
ATOM 872 C CA . GLY A 1 116 ? -4.551 -2.439 0.076 1.00 98.00 116 GLY A CA 1
ATOM 873 C C . GLY A 1 116 ? -5.493 -3.247 -0.826 1.00 98.00 116 GLY A C 1
ATOM 874 O O . GLY A 1 116 ? -5.058 -4.175 -1.503 1.00 98.00 116 GLY A O 1
ATOM 875 N N . VAL A 1 117 ? -6.783 -2.895 -0.885 1.00 98.69 117 VAL A N 1
ATOM 876 C CA . VAL A 1 117 ? -7.720 -3.548 -1.817 1.00 98.69 117 VAL A CA 1
ATOM 877 C C . VAL A 1 117 ? -7.342 -3.242 -3.265 1.00 98.69 117 VAL A C 1
ATOM 879 O O . VAL A 1 117 ? -7.369 -4.151 -4.096 1.00 98.69 117 VAL A O 1
ATOM 882 N N . TRP A 1 118 ? -6.998 -1.987 -3.560 1.00 98.50 118 TRP A N 1
ATOM 883 C CA . TRP A 1 118 ? -6.560 -1.554 -4.883 1.00 98.50 118 TRP A CA 1
ATOM 884 C C . TRP A 1 118 ? -5.314 -2.324 -5.327 1.00 98.50 118 TRP A C 1
ATOM 886 O O . TRP A 1 118 ? -5.337 -2.923 -6.393 1.00 98.50 118 TRP A O 1
ATOM 896 N N . ASP A 1 119 ? -4.294 -2.401 -4.474 1.00 96.75 119 ASP A N 1
ATOM 897 C CA . ASP A 1 119 ? -2.999 -3.018 -4.780 1.00 96.75 119 ASP A CA 1
ATOM 898 C C . ASP A 1 119 ? -3.130 -4.525 -5.066 1.00 96.75 119 ASP A C 1
ATOM 900 O O . ASP A 1 119 ? -2.669 -5.035 -6.086 1.00 96.75 119 ASP A O 1
ATOM 904 N N . ILE A 1 120 ? -3.884 -5.251 -4.231 1.00 97.81 120 ILE A N 1
ATOM 905 C CA . ILE A 1 120 ? -4.167 -6.677 -4.471 1.00 97.81 120 ILE A CA 1
ATOM 906 C C . ILE A 1 120 ? -4.957 -6.862 -5.772 1.00 97.81 120 ILE A C 1
ATOM 908 O O . ILE A 1 120 ? -4.644 -7.742 -6.575 1.00 97.81 120 ILE A O 1
ATOM 912 N N . SER A 1 121 ? -5.988 -6.042 -5.988 1.00 98.31 121 SER A N 1
ATOM 913 C CA . SER A 1 121 ? -6.837 -6.146 -7.180 1.00 98.31 121 SER A CA 1
ATOM 914 C C . SER A 1 121 ? -6.068 -5.799 -8.452 1.00 98.31 121 SER A C 1
ATOM 916 O O . SER A 1 121 ? -6.285 -6.432 -9.480 1.00 98.31 121 SER A O 1
ATOM 918 N N . TYR A 1 122 ? -5.137 -4.848 -8.376 1.00 96.62 122 TYR A N 1
ATOM 919 C CA . TYR A 1 122 ? -4.269 -4.445 -9.474 1.00 96.62 122 TYR A CA 1
ATOM 920 C C . TYR A 1 122 ? -3.443 -5.630 -9.983 1.00 96.62 122 TYR A C 1
ATOM 922 O O . TYR A 1 122 ? -3.440 -5.914 -11.182 1.00 96.62 122 TYR A O 1
ATOM 930 N N . TYR A 1 123 ? -2.830 -6.402 -9.082 1.00 94.69 123 TYR A N 1
ATOM 931 C CA . TYR A 1 123 ? -2.105 -7.614 -9.465 1.00 94.69 123 TYR A CA 1
ATOM 932 C C . TYR A 1 123 ? -3.016 -8.722 -10.001 1.00 94.69 123 TYR A C 1
ATOM 934 O O . TYR A 1 123 ? -2.641 -9.412 -10.949 1.00 94.69 123 TYR A O 1
ATOM 942 N N . VAL A 1 124 ? -4.225 -8.875 -9.450 1.00 96.75 124 VAL A N 1
ATOM 943 C CA . VAL A 1 124 ? -5.217 -9.822 -9.988 1.00 96.75 124 VAL A CA 1
ATOM 944 C C . VAL A 1 124 ? -5.583 -9.462 -11.429 1.00 96.75 124 VAL A C 1
ATOM 946 O O . VAL A 1 124 ? -5.572 -10.335 -12.294 1.00 96.75 124 VAL A O 1
ATOM 949 N N . PHE A 1 125 ? -5.872 -8.192 -11.718 1.00 96.19 125 PHE A N 1
ATOM 950 C CA . PHE A 1 125 ? -6.215 -7.759 -13.071 1.00 96.19 125 PHE A CA 1
ATOM 951 C C . PHE A 1 125 ? -5.029 -7.836 -14.029 1.00 96.19 125 PHE A C 1
ATOM 953 O O . PHE A 1 125 ? -5.207 -8.313 -15.146 1.00 96.19 125 PHE A O 1
ATOM 960 N N . LEU A 1 126 ? -3.814 -7.473 -13.607 1.00 90.69 126 LEU A N 1
ATOM 961 C CA . LEU A 1 126 ? -2.618 -7.681 -14.432 1.00 90.69 126 LEU A CA 1
ATOM 962 C C . LEU A 1 126 ? -2.429 -9.154 -14.807 1.00 90.69 126 LEU A C 1
ATOM 964 O O . LEU A 1 126 ? -2.105 -9.455 -15.963 1.00 90.69 126 LEU A O 1
ATOM 968 N N . TRP A 1 127 ? -2.691 -10.066 -13.869 1.00 91.44 127 TRP A N 1
ATOM 969 C CA . TRP A 1 127 ? -2.596 -11.498 -14.121 1.00 91.44 127 TRP A CA 1
ATOM 970 C C . TRP A 1 127 ? -3.675 -11.966 -15.098 1.00 91.44 127 TRP A C 1
ATOM 972 O O . TRP A 1 127 ? -3.374 -12.707 -16.030 1.00 91.44 127 TRP A O 1
ATOM 982 N N . LEU A 1 128 ? -4.906 -11.468 -14.960 1.00 92.50 128 LEU A N 1
ATOM 983 C CA . LEU A 1 128 ? -5.996 -11.764 -15.893 1.00 92.50 128 LEU A CA 1
ATOM 984 C C . LEU A 1 128 ? -5.732 -11.221 -17.304 1.00 92.50 128 LEU A C 1
ATOM 986 O O . LEU A 1 128 ? -6.037 -11.894 -18.284 1.00 92.50 128 LEU A O 1
ATOM 990 N N . PHE A 1 129 ? -5.177 -10.015 -17.414 1.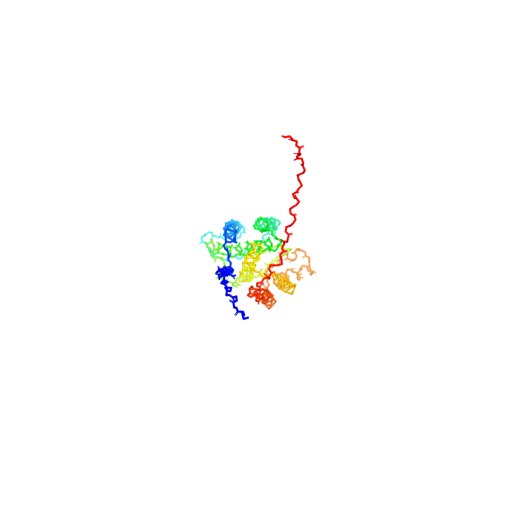00 87.50 129 PHE A N 1
ATOM 991 C CA . PHE A 1 129 ? -4.962 -9.347 -18.697 1.00 87.50 129 PHE A CA 1
ATOM 992 C C . PHE A 1 129 ? -3.746 -9.879 -19.449 1.00 87.50 129 PHE A C 1
ATOM 994 O O . PHE A 1 129 ? -3.778 -9.997 -20.669 1.00 87.50 129 PHE A O 1
ATOM 1001 N N . SER A 1 130 ? -2.665 -10.173 -18.727 1.00 83.88 130 SER A N 1
ATOM 1002 C CA . SER A 1 130 ? -1.354 -10.424 -19.333 1.00 83.88 130 SER A CA 1
ATOM 1003 C C . SER A 1 130 ? -0.651 -11.673 -18.818 1.00 83.88 130 SER A C 1
ATOM 1005 O O . SER A 1 130 ? 0.369 -12.049 -19.376 1.00 83.88 130 SER A O 1
ATOM 1007 N N . GLY A 1 131 ? -1.162 -12.335 -17.776 1.00 86.50 131 GLY A N 1
ATOM 1008 C CA . GLY A 1 131 ? -0.461 -13.417 -17.075 1.00 86.50 131 GLY A CA 1
ATOM 1009 C C . GLY A 1 131 ? 0.661 -12.942 -16.145 1.00 86.50 131 GLY A C 1
ATOM 1010 O O . GLY A 1 131 ? 1.352 -13.776 -15.563 1.00 86.50 131 GLY A O 1
ATOM 1011 N N . TRP A 1 132 ? 0.848 -11.628 -15.987 1.00 85.44 132 TRP A N 1
ATOM 1012 C CA . TRP A 1 132 ? 1.819 -11.050 -15.060 1.00 85.44 132 TRP A CA 1
ATOM 1013 C C . TRP A 1 132 ? 1.250 -10.926 -13.635 1.00 85.44 132 TRP A C 1
ATOM 1015 O O . TRP A 1 132 ? 0.153 -10.402 -13.481 1.00 85.44 132 TRP A O 1
ATOM 1025 N N . PRO A 1 133 ? 1.997 -11.281 -12.579 1.00 87.75 133 PRO A N 1
ATOM 1026 C CA . PRO A 1 133 ? 3.348 -11.828 -12.619 1.00 87.75 133 PRO A CA 1
ATOM 1027 C C . PRO A 1 133 ? 3.357 -13.354 -12.835 1.00 87.75 133 PRO A C 1
ATOM 1029 O O . PRO A 1 133 ? 2.437 -14.047 -12.398 1.00 87.75 133 PRO A O 1
ATOM 1032 N N . PRO A 1 134 ? 4.431 -13.914 -13.426 1.00 86.81 134 PRO A N 1
ATOM 1033 C CA . PRO A 1 134 ? 4.580 -15.364 -13.581 1.00 86.81 134 PRO A CA 1
ATOM 1034 C C . PRO A 1 134 ? 4.792 -16.088 -12.241 1.00 86.81 134 PRO A C 1
ATOM 1036 O O . PRO A 1 134 ? 4.441 -17.257 -12.099 1.00 86.81 134 PRO A O 1
ATOM 1039 N N . THR A 1 135 ? 5.374 -15.406 -11.249 1.00 89.62 135 THR A N 1
ATOM 1040 C CA . THR A 1 135 ? 5.523 -15.895 -9.871 1.00 89.62 135 THR A CA 1
ATOM 1041 C C . THR A 1 135 ? 5.374 -14.732 -8.894 1.00 89.62 135 THR A C 1
ATOM 1043 O O . THR A 1 135 ? 5.656 -13.589 -9.245 1.00 89.62 135 THR A O 1
ATOM 1046 N N . LEU A 1 136 ? 5.008 -15.006 -7.639 1.00 91.19 136 LEU A N 1
ATOM 1047 C CA . LEU A 1 136 ? 4.912 -13.963 -6.607 1.00 91.19 136 LEU A CA 1
ATOM 1048 C C . LEU A 1 136 ? 6.270 -13.319 -6.264 1.00 91.19 136 LEU A C 1
ATOM 1050 O O . LEU A 1 136 ? 6.308 -12.254 -5.661 1.00 91.19 136 LEU A O 1
ATOM 1054 N N . LEU A 1 137 ? 7.387 -13.941 -6.646 1.00 91.81 137 LEU A N 1
ATOM 1055 C CA . LEU A 1 137 ? 8.731 -13.399 -6.435 1.00 91.81 137 LEU A CA 1
ATOM 1056 C C . LEU A 1 137 ? 9.259 -12.619 -7.644 1.00 91.81 137 LEU A C 1
ATOM 1058 O O . LEU A 1 137 ? 10.393 -12.145 -7.604 1.00 91.81 137 LEU A O 1
ATOM 1062 N N . ALA A 1 138 ? 8.465 -12.481 -8.711 1.00 89.00 138 ALA A N 1
ATOM 1063 C CA . ALA A 1 138 ? 8.848 -11.663 -9.852 1.00 89.00 138 ALA A CA 1
ATOM 1064 C C . ALA A 1 138 ? 9.059 -10.206 -9.397 1.00 89.00 138 ALA A C 1
ATOM 1066 O O . ALA A 1 138 ? 8.195 -9.674 -8.690 1.00 89.00 138 ALA A O 1
ATOM 1067 N N . PRO A 1 139 ? 10.187 -9.572 -9.763 1.00 88.12 139 PRO A N 1
ATOM 1068 C CA . PRO A 1 139 ? 10.446 -8.181 -9.424 1.00 88.12 139 PRO A CA 1
ATOM 1069 C C . PRO A 1 139 ? 9.493 -7.263 -10.190 1.00 88.12 139 PRO A C 1
ATOM 1071 O O . PRO A 1 139 ? 9.216 -7.493 -11.367 1.00 88.12 139 PRO A O 1
ATOM 1074 N N . ASP A 1 140 ? 9.029 -6.213 -9.527 1.00 87.81 140 ASP A N 1
ATOM 1075 C CA . ASP A 1 140 ? 8.133 -5.205 -10.080 1.00 87.81 140 ASP A CA 1
ATOM 1076 C C . ASP A 1 140 ? 8.479 -3.809 -9.538 1.00 87.81 140 ASP A C 1
ATOM 1078 O O . ASP A 1 140 ? 9.194 -3.676 -8.536 1.00 87.81 140 ASP A O 1
ATOM 1082 N N . VAL A 1 141 ? 7.964 -2.780 -10.215 1.00 87.62 141 VAL A N 1
ATOM 1083 C CA . VAL A 1 141 ? 7.987 -1.387 -9.744 1.00 87.62 141 VAL A CA 1
ATOM 1084 C C . VAL A 1 141 ? 6.600 -1.038 -9.246 1.00 87.62 141 VAL A C 1
ATOM 1086 O O . VAL A 1 141 ? 5.647 -1.043 -10.020 1.00 87.62 141 VAL A O 1
ATOM 1089 N N . LEU A 1 142 ? 6.496 -0.742 -7.955 1.00 87.69 142 LEU A N 1
ATOM 1090 C CA . LEU A 1 142 ? 5.210 -0.515 -7.304 1.00 87.69 142 LEU A CA 1
ATOM 1091 C C . LEU A 1 142 ? 4.744 0.935 -7.470 1.00 87.69 142 LEU A C 1
ATOM 1093 O O . LEU A 1 142 ? 3.581 1.185 -7.758 1.00 87.69 142 LEU A O 1
ATOM 1097 N N . PHE A 1 143 ? 5.664 1.871 -7.240 1.00 89.12 143 PHE A N 1
ATOM 1098 C CA . PHE A 1 143 ? 5.468 3.319 -7.277 1.00 89.12 143 PHE A CA 1
ATOM 1099 C C . PHE A 1 143 ? 6.789 3.997 -7.657 1.00 89.12 143 PHE A C 1
ATOM 1101 O O . PHE A 1 143 ? 7.864 3.445 -7.437 1.00 89.12 143 PHE A O 1
ATOM 1108 N N . LEU A 1 144 ? 6.710 5.209 -8.182 1.00 88.94 144 LEU A N 1
ATOM 1109 C CA . LEU A 1 144 ? 7.800 6.126 -8.503 1.00 88.94 144 LEU A CA 1
ATOM 1110 C C . LEU A 1 144 ? 7.938 7.257 -7.472 1.00 88.94 144 LEU A C 1
ATOM 1112 O O . LEU A 1 144 ? 8.989 7.889 -7.395 1.00 88.94 144 LEU A O 1
ATOM 1116 N N . ILE A 1 145 ? 6.905 7.519 -6.666 1.00 90.56 145 ILE A N 1
ATOM 1117 C CA . ILE A 1 145 ? 6.897 8.596 -5.662 1.00 90.56 145 ILE A CA 1
ATOM 1118 C C . ILE A 1 145 ? 7.191 8.044 -4.253 1.00 90.56 145 ILE A C 1
ATOM 1120 O O . ILE A 1 145 ? 6.557 7.077 -3.835 1.00 90.56 145 ILE A O 1
ATOM 1124 N N . PRO A 1 146 ? 8.056 8.689 -3.437 1.00 90.56 146 PRO A N 1
ATOM 1125 C CA . PRO A 1 146 ? 8.924 9.833 -3.766 1.00 90.56 146 PRO A CA 1
ATOM 1126 C C . PRO A 1 146 ? 10.189 9.437 -4.548 1.00 90.56 146 PRO A C 1
ATOM 1128 O O . PRO A 1 146 ? 10.830 10.286 -5.166 1.00 90.56 146 PRO A O 1
ATOM 1131 N N . LEU A 1 147 ? 10.538 8.155 -4.493 1.00 91.19 147 LEU A N 1
ATOM 1132 C CA . LEU A 1 147 ? 11.567 7.477 -5.275 1.00 91.19 147 LEU A CA 1
ATOM 1133 C C . LEU A 1 147 ? 10.960 6.173 -5.814 1.00 91.19 147 LEU A C 1
ATOM 1135 O O . LEU A 1 147 ? 9.925 5.766 -5.289 1.00 91.19 147 LEU A O 1
ATOM 1139 N N . PRO A 1 148 ? 11.578 5.494 -6.796 1.00 89.75 148 PRO A N 1
ATOM 1140 C CA . PRO A 1 148 ? 11.119 4.189 -7.267 1.00 89.75 148 PRO A CA 1
ATOM 1141 C C . PRO A 1 148 ? 11.126 3.102 -6.185 1.00 89.75 148 PRO A C 1
ATOM 1143 O O . PRO A 1 148 ? 12.116 2.911 -5.477 1.00 89.75 148 PRO A O 1
ATOM 1146 N N . TRP A 1 149 ? 10.014 2.377 -6.071 1.00 91.75 149 TRP A N 1
ATOM 1147 C CA . TRP A 1 149 ? 9.803 1.282 -5.125 1.00 91.75 149 TRP A CA 1
ATOM 1148 C C . TRP A 1 149 ? 9.977 -0.025 -5.877 1.00 91.75 149 TRP A C 1
ATOM 1150 O O . TRP A 1 149 ? 9.092 -0.441 -6.626 1.00 91.75 149 TRP A O 1
ATOM 1160 N N . TRP A 1 150 ? 11.118 -0.670 -5.670 1.00 89.88 150 TRP A N 1
ATOM 1161 C CA . TRP A 1 150 ? 11.440 -1.947 -6.289 1.00 89.88 150 TRP A CA 1
ATOM 1162 C C . TRP A 1 150 ? 11.201 -3.083 -5.303 1.00 89.88 150 TRP A C 1
ATOM 1164 O O . TRP A 1 150 ? 11.661 -3.046 -4.162 1.00 89.88 150 TRP A O 1
ATOM 1174 N N . GLY A 1 151 ? 10.509 -4.129 -5.744 1.00 90.56 151 GLY A N 1
ATOM 1175 C CA . GLY A 1 151 ? 10.321 -5.310 -4.914 1.00 90.56 151 GLY A CA 1
ATOM 1176 C C . GLY A 1 151 ? 9.628 -6.466 -5.629 1.00 90.56 151 GLY A C 1
ATOM 1177 O O . GLY A 1 151 ? 9.041 -6.285 -6.692 1.00 90.56 151 GLY A O 1
ATOM 1178 N N . PRO A 1 152 ? 9.701 -7.679 -5.064 1.00 92.94 152 PRO A N 1
ATOM 1179 C CA . PRO A 1 152 ? 8.936 -8.821 -5.543 1.00 92.94 152 PRO A CA 1
ATOM 1180 C C . PRO A 1 152 ? 7.449 -8.600 -5.263 1.00 92.94 152 PRO A C 1
ATOM 1182 O O . PRO A 1 152 ? 7.125 -8.136 -4.173 1.00 92.94 152 PRO A O 1
ATOM 1185 N N . VAL A 1 153 ? 6.551 -9.001 -6.172 1.00 93.62 153 VAL A N 1
ATOM 1186 C CA . VAL A 1 153 ? 5.084 -8.802 -6.040 1.00 93.62 153 VAL A CA 1
ATOM 1187 C C . VAL A 1 153 ? 4.501 -9.312 -4.710 1.00 93.62 153 VAL A C 1
ATOM 1189 O O . VAL A 1 153 ? 3.518 -8.782 -4.196 1.00 93.62 153 VAL A O 1
ATOM 1192 N N . LEU A 1 154 ? 5.121 -10.309 -4.085 1.00 96.06 154 LEU A N 1
ATOM 1193 C CA . LEU A 1 154 ? 4.722 -10.795 -2.769 1.00 96.06 154 LEU A CA 1
ATOM 1194 C C . LEU A 1 154 ? 4.778 -9.701 -1.686 1.00 96.06 154 LEU A C 1
ATOM 1196 O O . LEU A 1 154 ? 3.901 -9.652 -0.826 1.00 96.06 154 LEU A O 1
ATOM 1200 N N . ALA A 1 155 ? 5.781 -8.822 -1.716 1.00 96.19 155 ALA A N 1
ATOM 1201 C CA . ALA A 1 155 ? 5.971 -7.778 -0.710 1.00 96.19 155 ALA A CA 1
ATOM 1202 C C . ALA A 1 155 ? 4.835 -6.724 -0.674 1.00 96.19 155 ALA A C 1
ATOM 1204 O O . ALA A 1 155 ? 4.292 -6.491 0.416 1.00 96.19 155 ALA A O 1
ATOM 1205 N N . PRO A 1 156 ? 4.406 -6.104 -1.797 1.00 95.50 156 PRO A N 1
ATOM 1206 C CA . PRO A 1 156 ? 3.225 -5.242 -1.797 1.00 95.50 156 PRO A CA 1
ATOM 1207 C C . PRO A 1 156 ? 1.979 -5.994 -1.343 1.00 95.50 156 PRO A C 1
ATOM 1209 O O . PRO A 1 156 ? 1.295 -5.526 -0.442 1.00 95.50 156 PRO A O 1
ATOM 1212 N N . VAL A 1 157 ? 1.745 -7.217 -1.835 1.00 97.25 157 VAL A N 1
ATOM 1213 C CA . VAL A 1 157 ? 0.565 -8.019 -1.462 1.00 97.25 157 VAL A CA 1
ATOM 1214 C C . VAL A 1 157 ? 0.499 -8.287 0.050 1.00 97.25 157 VAL A C 1
ATOM 1216 O O . VAL A 1 157 ? -0.570 -8.177 0.656 1.00 97.25 157 VAL A O 1
ATOM 1219 N N . MET A 1 158 ? 1.632 -8.589 0.695 1.00 97.56 158 MET A N 1
ATOM 1220 C CA . MET A 1 158 ? 1.701 -8.733 2.156 1.00 97.56 158 MET A CA 1
ATOM 1221 C C . MET A 1 158 ? 1.403 -7.413 2.882 1.00 97.56 158 MET A C 1
ATOM 1223 O O . MET A 1 158 ? 0.646 -7.403 3.857 1.00 97.56 158 MET A O 1
ATOM 1227 N N . SER A 1 159 ? 1.965 -6.299 2.405 1.00 97.19 159 SER A N 1
ATOM 1228 C CA . SER A 1 159 ? 1.723 -4.964 2.975 1.00 97.19 159 SER A CA 1
ATOM 1229 C C . SER A 1 159 ? 0.251 -4.567 2.840 1.00 97.19 159 SER A C 1
ATOM 1231 O O . SER A 1 159 ? -0.384 -4.162 3.816 1.00 97.19 159 SER A O 1
ATOM 1233 N N . ALA A 1 160 ? -0.320 -4.779 1.658 1.00 97.44 160 ALA A N 1
ATOM 1234 C CA . ALA A 1 160 ? -1.713 -4.551 1.333 1.00 97.44 160 ALA A CA 1
ATOM 1235 C C . ALA A 1 160 ? -2.650 -5.351 2.246 1.00 97.44 160 ALA A C 1
ATOM 1237 O O . ALA A 1 160 ? -3.591 -4.784 2.802 1.00 97.44 160 ALA A O 1
ATOM 1238 N N . ALA A 1 161 ? -2.366 -6.634 2.493 1.00 96.25 161 ALA A N 1
ATOM 1239 C CA . ALA A 1 161 ? -3.157 -7.454 3.410 1.00 96.25 161 ALA A CA 1
ATOM 1240 C C . ALA A 1 161 ? -3.194 -6.863 4.833 1.00 96.25 161 ALA A C 1
ATOM 1242 O O . ALA A 1 161 ? -4.265 -6.761 5.442 1.00 96.25 161 ALA A O 1
ATOM 1243 N N . VAL A 1 162 ? -2.047 -6.406 5.351 1.00 95.44 162 VAL A N 1
ATOM 1244 C CA . VAL A 1 162 ? -1.976 -5.724 6.654 1.00 95.44 162 VAL A CA 1
ATOM 1245 C C . VAL A 1 162 ? -2.776 -4.420 6.633 1.00 95.44 162 VAL A C 1
ATOM 1247 O O . VAL A 1 162 ? -3.548 -4.161 7.559 1.00 95.44 162 VAL A O 1
ATOM 1250 N N . MET A 1 163 ? -2.639 -3.616 5.578 1.00 96.81 163 MET A N 1
ATOM 1251 C CA . MET A 1 163 ? -3.352 -2.346 5.428 1.00 96.81 163 MET A CA 1
ATOM 1252 C C . MET A 1 163 ? -4.873 -2.526 5.387 1.00 96.81 163 MET A C 1
ATOM 1254 O O . MET A 1 163 ? -5.587 -1.771 6.050 1.00 96.81 163 MET A O 1
ATOM 1258 N N . VAL A 1 164 ? -5.377 -3.554 4.694 1.00 97.12 164 VAL A N 1
ATOM 1259 C CA . VAL A 1 164 ? -6.810 -3.894 4.670 1.00 97.12 164 VAL A CA 1
ATOM 1260 C C . VAL A 1 164 ? -7.318 -4.215 6.074 1.00 97.12 164 VAL A C 1
ATOM 1262 O O . VAL A 1 164 ? -8.330 -3.658 6.505 1.00 97.12 164 VAL A O 1
ATOM 1265 N N . ILE A 1 165 ? -6.606 -5.067 6.815 1.00 93.62 165 ILE A N 1
ATOM 1266 C CA . ILE A 1 165 ? -7.019 -5.493 8.158 1.00 93.62 165 ILE A CA 1
ATOM 1267 C C . ILE A 1 165 ? -6.982 -4.312 9.137 1.00 93.62 165 ILE A C 1
ATOM 1269 O O . ILE A 1 165 ? -7.984 -4.007 9.787 1.00 93.62 165 ILE A O 1
ATOM 1273 N N . VAL A 1 166 ? -5.843 -3.620 9.235 1.00 93.75 166 VAL A N 1
ATOM 1274 C CA . VAL A 1 166 ? -5.656 -2.487 10.158 1.00 93.75 166 VAL A CA 1
ATOM 1275 C C . VAL A 1 166 ? -6.613 -1.345 9.813 1.00 93.75 166 VAL A C 1
ATOM 1277 O O . VAL A 1 166 ? -7.202 -0.741 10.713 1.00 93.75 166 VAL A O 1
ATOM 1280 N N . GLY A 1 167 ? -6.818 -1.085 8.520 1.00 95.19 167 GLY A N 1
ATOM 1281 C CA . GLY A 1 167 ? -7.726 -0.062 8.022 1.00 95.19 167 GLY A CA 1
ATOM 1282 C C . GLY A 1 167 ? -9.185 -0.323 8.386 1.00 95.19 167 GLY A C 1
ATOM 1283 O O . GLY A 1 167 ? -9.852 0.554 8.943 1.00 95.19 167 GLY A O 1
ATOM 1284 N N . ALA A 1 168 ? -9.657 -1.555 8.178 1.00 93.12 168 ALA A N 1
ATOM 1285 C CA . ALA A 1 168 ? -11.006 -1.954 8.561 1.00 93.12 168 ALA A CA 1
ATOM 1286 C C . ALA A 1 168 ? -11.225 -1.819 10.079 1.00 93.12 168 ALA A C 1
ATOM 1288 O O . ALA A 1 168 ? -12.227 -1.247 10.518 1.00 93.12 168 ALA A O 1
ATOM 1289 N N . VAL A 1 169 ? -10.270 -2.281 10.896 1.00 91.62 169 VAL A N 1
ATOM 1290 C CA . VAL A 1 169 ? -10.342 -2.169 12.365 1.00 91.62 169 VAL A CA 1
ATOM 1291 C C . VAL A 1 169 ? -10.376 -0.701 12.806 1.00 91.62 169 VAL A C 1
ATOM 1293 O O . VAL A 1 169 ? -11.137 -0.339 13.709 1.00 91.62 169 VAL A O 1
ATOM 1296 N N . ALA A 1 170 ? -9.590 0.167 12.163 1.00 92.81 170 ALA A N 1
ATOM 1297 C CA . ALA A 1 170 ? -9.571 1.595 12.460 1.00 92.81 170 ALA A CA 1
ATOM 1298 C C . ALA A 1 170 ? -10.914 2.274 12.149 1.00 92.81 170 ALA A C 1
ATOM 1300 O O . ALA A 1 170 ? -11.365 3.098 12.948 1.00 92.81 170 ALA A O 1
ATOM 1301 N N . LEU A 1 171 ? -11.595 1.895 11.060 1.00 92.12 171 LEU A N 1
ATOM 1302 C CA . LEU A 1 171 ? -12.947 2.385 10.779 1.00 92.12 171 LEU A CA 1
ATOM 1303 C C . LEU A 1 171 ? -13.967 1.869 11.801 1.00 92.12 171 LEU A C 1
ATOM 1305 O O . LEU A 1 171 ? -14.763 2.656 12.311 1.00 92.12 171 LEU A O 1
ATOM 1309 N N . ALA A 1 172 ? -13.957 0.574 12.121 1.00 87.94 172 ALA A N 1
ATOM 1310 C CA . ALA A 1 172 ? -14.895 0.009 13.094 1.00 87.94 172 ALA A CA 1
ATOM 1311 C C . ALA A 1 172 ? -14.776 0.706 14.455 1.00 87.94 172 ALA A C 1
ATOM 1313 O O . ALA A 1 172 ? -15.773 1.066 15.083 1.00 87.94 172 ALA A O 1
ATOM 1314 N N . ARG A 1 173 ? -13.541 1.004 14.872 1.00 87.75 173 ARG A N 1
ATOM 1315 C CA . ARG A 1 173 ? -13.280 1.842 16.040 1.00 87.75 173 ARG A CA 1
ATOM 1316 C C . ARG A 1 173 ? -13.938 3.216 15.931 1.00 87.75 173 ARG A C 1
ATOM 1318 O O . ARG A 1 173 ? -14.598 3.653 16.871 1.00 87.75 173 ARG A O 1
ATOM 1325 N N . ASP A 1 174 ? -13.693 3.905 14.825 1.00 87.56 174 ASP A N 1
ATOM 1326 C CA . ASP A 1 174 ? -14.151 5.273 14.583 1.00 87.56 174 ASP A CA 1
ATOM 1327 C C . ASP A 1 174 ? -15.684 5.385 14.564 1.00 87.56 174 ASP A C 1
ATOM 1329 O O . ASP A 1 174 ? -16.259 6.398 14.959 1.00 87.56 174 ASP A O 1
ATOM 1333 N N . LEU A 1 175 ? -16.363 4.305 14.174 1.00 86.06 175 LEU A N 1
ATOM 1334 C CA . LEU A 1 175 ? -17.820 4.200 14.182 1.00 86.06 175 LEU A CA 1
ATOM 1335 C C . LEU A 1 175 ? -18.409 3.727 15.518 1.00 86.06 175 LEU A C 1
ATOM 1337 O O . LEU A 1 175 ? -19.631 3.712 15.658 1.00 86.06 175 LEU A O 1
ATOM 1341 N N . GLY A 1 176 ? -17.570 3.425 16.512 1.00 80.00 176 GLY A N 1
ATOM 1342 C CA . GLY A 1 176 ? -18.003 3.053 17.856 1.00 80.00 176 GLY A CA 1
ATOM 1343 C C . GLY A 1 176 ? -18.279 1.562 18.054 1.00 80.00 176 GLY A C 1
ATOM 1344 O O . GLY A 1 176 ? -18.931 1.211 19.035 1.00 80.00 176 GLY A O 1
ATOM 1345 N N . ASP A 1 177 ? -17.744 0.677 17.204 1.00 77.62 177 ASP A N 1
ATOM 1346 C CA . ASP A 1 177 ? -17.972 -0.779 17.266 1.00 77.62 177 ASP A CA 1
ATOM 1347 C C . ASP A 1 177 ? -17.187 -1.480 18.407 1.00 77.62 177 ASP A C 1
ATOM 1349 O O . ASP A 1 177 ? -16.955 -2.683 18.369 1.00 77.62 177 ASP A O 1
ATOM 1353 N N . GLY A 1 178 ? -16.767 -0.753 19.450 1.00 73.81 178 GLY A N 1
ATOM 1354 C CA . GLY A 1 178 ? -16.173 -1.333 20.668 1.00 73.81 178 GLY A CA 1
ATOM 1355 C C . GLY A 1 178 ? -14.663 -1.610 20.630 1.00 73.81 178 GLY A C 1
ATOM 1356 O O . GLY A 1 178 ? -14.117 -2.125 21.603 1.00 73.81 178 GLY A O 1
ATOM 1357 N N . VAL A 1 179 ? -13.958 -1.232 19.559 1.00 82.44 179 VAL A N 1
ATOM 1358 C CA . VAL A 1 179 ? -12.492 -1.389 19.455 1.00 82.44 179 VAL A CA 1
ATOM 1359 C C . VAL A 1 179 ? -11.766 -0.381 20.371 1.00 82.44 179 VAL A C 1
ATOM 1361 O O . VAL A 1 179 ? -12.067 0.817 20.310 1.00 82.44 179 VAL A O 1
ATOM 1364 N N . PRO A 1 180 ? -10.778 -0.794 21.194 1.00 84.50 180 PRO A N 1
ATOM 1365 C CA . PRO A 1 180 ? -10.071 0.094 22.127 1.00 84.50 180 PRO A CA 1
ATOM 1366 C C . PRO A 1 180 ? -9.188 1.142 21.423 1.00 84.50 180 PRO A C 1
ATOM 1368 O O . PRO A 1 180 ? -8.866 0.995 20.243 1.00 84.50 180 PRO A O 1
ATOM 1371 N N . PRO A 1 181 ? -8.797 2.244 22.097 1.00 86.62 181 PRO A N 1
ATOM 1372 C CA . PRO A 1 181 ? -7.874 3.227 21.533 1.00 86.62 181 PRO A CA 1
ATOM 1373 C C . PRO A 1 181 ? -6.509 2.637 21.255 1.00 86.62 181 PRO A C 1
ATOM 1375 O O . PRO A 1 181 ? -5.936 1.946 22.094 1.00 86.62 181 PRO A O 1
ATOM 1378 N N . MET A 1 182 ? -5.961 2.984 20.091 1.00 89.31 182 MET A N 1
ATOM 1379 C CA . MET A 1 182 ? -4.596 2.617 19.764 1.00 89.31 182 MET A CA 1
ATOM 1380 C C . MET A 1 182 ? -3.632 3.342 20.699 1.00 89.31 182 MET A C 1
ATOM 1382 O O . MET A 1 182 ? -3.602 4.578 20.761 1.00 89.31 182 MET A O 1
ATOM 1386 N N . THR A 1 183 ? -2.859 2.553 21.442 1.00 91.56 183 THR A N 1
ATOM 1387 C CA . THR A 1 183 ? -1.877 3.062 22.399 1.00 91.56 183 THR A CA 1
ATOM 1388 C C . THR A 1 183 ? -0.771 3.840 21.681 1.00 91.56 183 THR A C 1
ATOM 1390 O O . THR A 1 183 ? -0.533 3.645 20.486 1.00 91.56 183 THR A O 1
ATOM 1393 N N . ARG A 1 184 ? -0.063 4.722 22.403 1.00 92.25 184 ARG A N 1
ATOM 1394 C CA . ARG A 1 184 ? 1.100 5.435 21.840 1.00 92.25 184 ARG A CA 1
ATOM 1395 C C . ARG A 1 184 ? 2.179 4.458 21.362 1.00 92.25 184 ARG A C 1
ATOM 1397 O O . ARG A 1 184 ? 2.728 4.668 20.291 1.00 92.25 184 ARG A O 1
ATOM 1404 N N . ALA A 1 185 ? 2.405 3.374 22.109 1.00 93.38 185 ALA A N 1
ATOM 1405 C CA . ALA A 1 185 ? 3.350 2.320 21.745 1.00 93.38 185 ALA A CA 1
ATOM 1406 C C . ALA A 1 185 ? 2.937 1.593 20.454 1.00 93.38 185 ALA A C 1
ATOM 1408 O O . ALA A 1 185 ? 3.744 1.493 19.540 1.00 93.38 185 ALA A O 1
ATOM 1409 N N . SER A 1 186 ? 1.672 1.172 20.327 1.00 93.75 186 SER A N 1
ATOM 1410 C CA . SER A 1 186 ? 1.156 0.561 19.088 1.00 93.75 186 SER A CA 1
ATOM 1411 C C . SER A 1 186 ? 1.248 1.518 17.899 1.00 93.75 186 SER A C 1
ATOM 1413 O O . SER A 1 186 ? 1.589 1.110 16.798 1.00 93.75 186 SER A O 1
ATOM 1415 N N . ARG A 1 187 ? 0.983 2.813 18.106 1.00 93.88 187 ARG A N 1
ATOM 1416 C CA . ARG A 1 187 ? 1.112 3.814 17.041 1.00 93.88 187 ARG A CA 1
ATOM 1417 C C . ARG A 1 187 ? 2.558 4.001 16.596 1.00 93.88 187 ARG A C 1
ATOM 1419 O O . ARG A 1 187 ? 2.808 4.012 15.400 1.00 93.88 187 ARG A O 1
ATOM 1426 N N . ALA A 1 188 ? 3.484 4.131 17.543 1.00 95.88 188 ALA A N 1
ATOM 1427 C CA . ALA A 1 188 ? 4.907 4.230 17.245 1.00 95.88 188 ALA A CA 1
ATOM 1428 C C . ALA A 1 188 ? 5.407 2.965 16.536 1.00 95.88 188 ALA A C 1
ATOM 1430 O O . ALA A 1 188 ? 6.071 3.077 15.515 1.00 95.88 188 ALA A O 1
ATOM 1431 N N . GLY A 1 189 ? 5.008 1.782 17.013 1.00 96.69 189 GLY A N 1
ATOM 1432 C CA . GLY A 1 189 ? 5.323 0.505 16.375 1.00 96.69 189 GLY A CA 1
ATOM 1433 C C . GLY A 1 189 ? 4.822 0.433 14.933 1.00 96.69 189 GLY A C 1
ATOM 1434 O O . GLY A 1 189 ? 5.606 0.133 14.046 1.00 96.69 189 GLY A O 1
ATOM 1435 N N . LEU A 1 190 ? 3.561 0.795 14.664 1.00 95.31 190 LEU A N 1
ATOM 1436 C CA . LEU A 1 190 ? 3.048 0.837 13.288 1.00 95.31 190 LEU A CA 1
ATOM 1437 C C . LEU A 1 190 ? 3.842 1.799 12.400 1.00 95.31 190 LEU A C 1
ATOM 1439 O O . LEU A 1 190 ? 4.170 1.434 11.280 1.00 95.31 190 LEU A O 1
ATOM 1443 N N . VAL A 1 191 ? 4.164 3.000 12.891 1.00 96.31 191 VAL A N 1
ATOM 1444 C CA . VAL A 1 191 ? 4.959 3.972 12.124 1.00 96.31 191 VAL A CA 1
ATOM 1445 C C . VAL A 1 191 ? 6.351 3.418 11.829 1.00 96.31 191 VAL A C 1
ATOM 1447 O O . VAL A 1 191 ? 6.777 3.455 10.682 1.00 96.31 191 VAL A O 1
ATOM 1450 N N . VAL A 1 192 ? 7.038 2.862 12.828 1.00 98.06 192 VAL A N 1
ATOM 1451 C CA . VAL A 1 192 ? 8.369 2.263 12.651 1.00 98.06 192 VAL A CA 1
ATOM 1452 C C . VAL A 1 192 ? 8.315 1.107 11.655 1.00 98.06 192 VAL A C 1
ATOM 1454 O O . VAL A 1 192 ? 9.099 1.091 10.714 1.00 98.06 192 VAL A O 1
ATOM 1457 N N . GLY A 1 193 ? 7.365 0.181 11.803 1.00 98.06 193 GLY A N 1
ATOM 1458 C CA . GLY A 1 193 ? 7.224 -0.955 10.893 1.00 98.06 193 GLY A CA 1
ATOM 1459 C C . GLY A 1 193 ? 6.928 -0.531 9.451 1.00 98.06 193 GLY A C 1
ATOM 1460 O O . GLY A 1 193 ? 7.554 -1.047 8.527 1.00 98.06 193 GLY A O 1
ATOM 1461 N N . VAL A 1 194 ? 6.057 0.469 9.254 1.00 97.12 194 VAL A N 1
ATOM 1462 C CA . VAL A 1 194 ? 5.783 1.052 7.929 1.00 97.12 194 VAL A CA 1
ATOM 1463 C C . VAL A 1 194 ? 7.043 1.684 7.345 1.00 97.12 194 VAL A C 1
ATOM 1465 O O . VAL A 1 194 ? 7.379 1.393 6.204 1.00 97.12 194 VAL A O 1
ATOM 1468 N 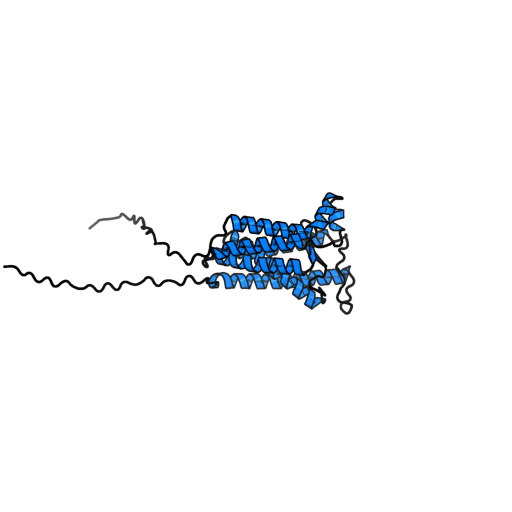N . LEU A 1 195 ? 7.773 2.499 8.112 1.00 97.50 195 LEU A N 1
ATOM 1469 C CA . LEU A 1 195 ? 9.010 3.129 7.640 1.00 97.50 195 LEU A CA 1
ATOM 1470 C C . LEU A 1 195 ? 10.080 2.098 7.259 1.00 97.50 195 LEU A C 1
ATOM 1472 O O . LEU A 1 195 ? 10.776 2.296 6.270 1.00 97.50 195 LEU A O 1
ATOM 1476 N N . MET A 1 196 ? 10.184 0.987 7.993 1.00 98.31 196 MET A N 1
ATOM 1477 C CA . MET A 1 196 ? 11.084 -0.115 7.642 1.00 98.31 196 MET A CA 1
ATOM 1478 C C . MET A 1 196 ? 10.677 -0.792 6.329 1.00 98.31 196 MET A C 1
ATOM 1480 O O . MET A 1 196 ? 11.530 -1.020 5.475 1.00 98.31 196 MET A O 1
ATOM 1484 N N . CYS A 1 197 ? 9.384 -1.069 6.132 1.00 97.62 197 CYS A N 1
ATOM 1485 C CA . CYS A 1 197 ? 8.896 -1.649 4.876 1.00 97.62 197 CYS A CA 1
ATOM 1486 C C . CYS A 1 197 ? 9.134 -0.698 3.694 1.00 97.62 197 CYS A C 1
ATOM 1488 O O . CYS A 1 197 ? 9.622 -1.123 2.652 1.00 97.62 197 CYS A O 1
ATOM 1490 N N . LEU A 1 198 ? 8.843 0.595 3.874 1.00 96.19 198 LEU A N 1
ATOM 1491 C CA . LEU A 1 198 ? 9.091 1.632 2.871 1.00 96.19 198 LEU A CA 1
ATOM 1492 C C . LEU A 1 198 ? 10.576 1.757 2.531 1.00 96.19 198 LEU A C 1
ATOM 1494 O O . LEU A 1 198 ? 10.927 1.867 1.359 1.00 96.19 198 LEU A O 1
ATOM 1498 N N . TYR A 1 199 ? 11.450 1.704 3.538 1.00 96.31 199 TYR A N 1
ATOM 1499 C CA . TYR A 1 199 ? 12.889 1.679 3.312 1.00 96.31 199 TYR A CA 1
ATOM 1500 C C . TYR A 1 199 ? 13.291 0.469 2.468 1.00 96.31 199 TYR A C 1
ATOM 1502 O O . TYR A 1 199 ? 14.013 0.649 1.499 1.00 96.31 199 TYR A O 1
ATOM 1510 N N . ALA A 1 200 ? 12.789 -0.732 2.772 1.00 96.19 200 ALA A N 1
ATOM 1511 C CA . ALA A 1 200 ? 13.138 -1.933 2.012 1.00 96.19 200 ALA A CA 1
ATOM 1512 C C . ALA A 1 200 ? 12.775 -1.824 0.517 1.00 96.19 200 ALA A C 1
ATOM 1514 O O . ALA A 1 200 ? 13.551 -2.266 -0.326 1.00 96.19 200 ALA A O 1
ATOM 1515 N N . PHE A 1 201 ? 11.648 -1.184 0.177 1.00 94.50 201 PHE A N 1
ATOM 1516 C CA . PHE A 1 201 ? 11.268 -0.914 -1.219 1.00 94.50 201 PHE A CA 1
ATOM 1517 C C . PHE A 1 201 ? 12.155 0.127 -1.911 1.00 94.50 201 PHE A C 1
ATOM 1519 O O . PHE A 1 201 ? 12.410 0.027 -3.109 1.00 94.50 201 PHE A O 1
ATOM 1526 N N . MET A 1 202 ? 12.598 1.145 -1.173 1.00 94.19 202 MET A N 1
ATOM 1527 C CA . MET A 1 202 ? 13.359 2.272 -1.720 1.00 94.19 202 MET A CA 1
ATOM 1528 C C . MET A 1 202 ? 14.873 2.138 -1.531 1.00 94.19 202 MET A C 1
ATOM 1530 O O . MET A 1 202 ? 15.592 3.028 -1.968 1.00 94.19 202 MET A O 1
ATOM 1534 N N . ALA A 1 203 ? 15.376 1.086 -0.879 1.00 93.31 203 ALA A N 1
ATOM 1535 C CA . ALA A 1 203 ? 16.764 1.008 -0.415 1.00 93.31 203 ALA A CA 1
ATOM 1536 C C . ALA A 1 203 ? 17.777 1.246 -1.545 1.00 93.31 203 ALA A C 1
ATOM 1538 O O . ALA A 1 203 ? 18.642 2.114 -1.425 1.00 93.31 203 ALA A O 1
ATOM 1539 N N . GLU A 1 204 ? 17.618 0.543 -2.669 1.00 89.81 204 GLU A N 1
ATOM 1540 C CA . GLU A 1 204 ? 18.499 0.701 -3.831 1.00 89.81 204 GLU A CA 1
ATOM 1541 C C . GLU A 1 204 ? 18.345 2.092 -4.466 1.00 89.81 204 GLU A C 1
ATOM 1543 O O . GLU A 1 204 ? 19.334 2.782 -4.702 1.00 89.81 204 GLU A O 1
ATOM 1548 N N . ALA A 1 205 ? 17.109 2.552 -4.690 1.00 90.06 205 ALA A N 1
ATOM 1549 C CA . ALA A 1 205 ? 16.857 3.874 -5.267 1.00 90.06 205 ALA A CA 1
ATOM 1550 C C . ALA A 1 205 ? 17.433 5.003 -4.393 1.00 90.06 205 ALA A C 1
ATOM 1552 O O . ALA A 1 205 ? 17.995 5.968 -4.907 1.00 90.06 205 ALA A O 1
ATOM 1553 N N . LEU A 1 206 ? 17.346 4.863 -3.069 1.00 92.75 206 LEU A N 1
ATOM 1554 C CA . LEU A 1 206 ? 17.882 5.804 -2.092 1.00 92.75 206 LEU A CA 1
ATOM 1555 C C . LEU A 1 206 ? 19.411 5.812 -2.090 1.00 92.75 206 LEU A C 1
ATOM 1557 O O . LEU A 1 206 ? 20.012 6.883 -2.050 1.00 92.75 206 LEU A O 1
ATOM 1561 N N . HIS A 1 207 ? 20.047 4.641 -2.147 1.00 91.62 207 HIS A N 1
ATOM 1562 C CA . HIS A 1 207 ? 21.503 4.547 -2.217 1.00 91.62 207 HIS A CA 1
ATOM 1563 C C . HIS A 1 207 ? 22.039 5.287 -3.449 1.00 91.62 207 HIS A C 1
ATOM 1565 O O . HIS A 1 207 ? 22.928 6.127 -3.343 1.00 91.62 207 HIS A O 1
ATOM 1571 N N . ARG A 1 208 ? 21.401 5.069 -4.599 1.00 90.38 208 ARG A N 1
ATOM 1572 C CA . ARG A 1 208 ? 21.795 5.646 -5.890 1.00 90.38 208 ARG A CA 1
ATOM 1573 C C . ARG A 1 208 ? 21.473 7.130 -5.990 1.00 90.38 208 ARG A C 1
ATOM 1575 O O . ARG A 1 208 ? 22.246 7.891 -6.568 1.00 90.38 208 ARG A O 1
ATOM 1582 N N . PHE A 1 209 ? 20.377 7.553 -5.363 1.00 92.12 209 PHE A N 1
ATOM 1583 C CA . PHE A 1 209 ? 20.064 8.963 -5.165 1.00 92.12 209 PHE A CA 1
ATOM 1584 C C . PHE A 1 209 ? 21.186 9.694 -4.417 1.00 92.12 209 PHE A C 1
ATOM 1586 O O . PHE A 1 209 ? 21.596 10.775 -4.834 1.00 92.12 209 PHE A O 1
ATOM 1593 N N . ILE A 1 210 ? 21.698 9.101 -3.333 1.00 93.19 210 ILE A N 1
ATOM 1594 C CA . ILE A 1 210 ? 22.777 9.692 -2.528 1.00 93.19 210 ILE A CA 1
ATOM 1595 C C . ILE A 1 210 ? 24.085 9.766 -3.326 1.00 93.19 210 ILE A C 1
ATOM 1597 O O . ILE A 1 210 ? 24.825 10.737 -3.191 1.00 93.19 210 ILE A O 1
ATOM 1601 N N . GLU A 1 211 ? 24.366 8.765 -4.159 1.00 91.38 211 GLU A N 1
ATOM 1602 C CA . GLU A 1 211 ? 25.601 8.702 -4.944 1.00 91.38 211 GLU A CA 1
ATOM 1603 C C . GLU A 1 211 ? 25.621 9.663 -6.137 1.00 91.38 211 GLU A C 1
ATOM 1605 O O . GLU A 1 211 ? 26.639 10.307 -6.389 1.00 91.38 211 GLU A O 1
ATOM 1610 N N . ALA A 1 212 ? 24.525 9.741 -6.895 1.00 91.00 212 ALA A N 1
ATOM 1611 C CA . ALA A 1 212 ? 24.526 10.368 -8.219 1.00 91.00 212 ALA A CA 1
ATOM 1612 C C . ALA A 1 212 ? 23.252 11.174 -8.546 1.00 91.00 212 ALA A C 1
ATOM 1614 O O . ALA A 1 212 ? 23.064 11.612 -9.682 1.00 91.00 212 ALA A O 1
ATOM 1615 N N . GLY A 1 213 ? 22.392 11.428 -7.557 1.00 90.25 213 GLY A N 1
ATOM 1616 C CA . GLY A 1 213 ? 21.219 12.294 -7.688 1.00 90.25 213 GLY A CA 1
ATOM 1617 C C . GLY A 1 213 ? 19.979 11.614 -8.281 1.00 90.25 213 GLY A C 1
ATOM 1618 O O . GLY A 1 213 ? 19.888 10.392 -8.384 1.00 90.25 213 GLY A O 1
ATOM 1619 N N . PHE A 1 214 ? 18.979 12.427 -8.639 1.00 84.75 214 PHE A N 1
ATOM 1620 C CA . PHE A 1 214 ? 17.652 11.947 -9.048 1.00 84.75 214 PHE A CA 1
ATOM 1621 C C . PHE A 1 214 ? 17.673 11.068 -10.298 1.00 84.75 214 PHE A C 1
ATOM 1623 O O . PHE A 1 214 ? 17.070 10.002 -10.276 1.00 84.75 214 PHE A O 1
ATOM 1630 N N . GLU A 1 215 ? 18.394 11.458 -11.349 1.00 84.19 215 GLU A N 1
ATOM 1631 C CA . GLU A 1 215 ? 18.493 10.653 -12.575 1.00 84.19 215 GLU A CA 1
ATOM 1632 C C . GLU A 1 215 ? 18.952 9.225 -12.245 1.00 84.19 215 GLU A C 1
ATOM 1634 O O . GLU A 1 215 ? 18.297 8.249 -12.608 1.00 84.19 215 GLU A O 1
ATOM 1639 N N . ALA A 1 216 ? 20.019 9.085 -11.452 1.00 85.44 216 ALA A N 1
ATOM 1640 C CA . ALA A 1 216 ? 20.542 7.781 -11.061 1.00 85.44 216 ALA A CA 1
ATOM 1641 C C . ALA A 1 216 ? 19.516 6.933 -10.298 1.00 85.44 216 ALA A C 1
ATOM 1643 O O . ALA A 1 216 ? 19.423 5.736 -10.550 1.00 85.44 216 ALA A O 1
ATOM 1644 N N . ALA A 1 217 ? 18.713 7.537 -9.420 1.00 85.38 217 ALA A N 1
ATOM 1645 C CA . ALA A 1 217 ? 17.667 6.827 -8.688 1.00 85.38 217 ALA A CA 1
ATOM 1646 C C . ALA A 1 217 ? 16.567 6.263 -9.605 1.00 85.38 217 ALA A C 1
ATOM 1648 O O . ALA A 1 217 ? 16.043 5.184 -9.333 1.00 85.38 217 ALA A O 1
ATOM 1649 N N . TYR A 1 218 ? 16.237 6.967 -10.694 1.00 81.75 218 TYR A N 1
ATOM 1650 C CA . TYR A 1 218 ? 15.183 6.581 -11.640 1.00 81.75 218 TYR A CA 1
ATOM 1651 C C . TYR A 1 218 ? 15.672 5.661 -12.772 1.00 81.75 218 TYR A C 1
ATOM 1653 O O . TYR A 1 218 ? 14.871 4.914 -13.332 1.00 81.75 218 TYR A O 1
ATOM 1661 N N . TYR A 1 219 ? 16.976 5.637 -13.071 1.00 78.12 219 TYR A N 1
ATOM 1662 C CA . TYR A 1 219 ? 17.565 4.687 -14.028 1.00 78.12 219 TYR A CA 1
ATOM 1663 C C . TYR A 1 219 ? 17.906 3.317 -13.432 1.00 78.12 219 TYR A C 1
ATOM 1665 O O . TYR A 1 219 ? 18.252 2.393 -14.174 1.00 78.12 219 TYR A O 1
ATOM 1673 N N . VAL A 1 220 ? 17.815 3.158 -12.111 1.00 73.50 220 VAL A N 1
ATOM 1674 C CA . VAL A 1 220 ? 18.031 1.872 -11.440 1.00 73.50 220 VAL A CA 1
ATOM 1675 C C . VAL A 1 220 ? 16.977 0.865 -11.879 1.00 73.50 220 VAL A C 1
ATOM 1677 O O . VAL A 1 220 ? 15.777 1.087 -11.728 1.00 73.50 220 VAL A O 1
ATOM 1680 N N . ARG A 1 221 ? 17.441 -0.273 -12.401 1.00 68.31 221 ARG A N 1
ATOM 1681 C CA . ARG A 1 221 ? 16.599 -1.383 -12.859 1.00 68.31 221 ARG A CA 1
ATOM 1682 C C . ARG A 1 221 ? 16.773 -2.580 -11.944 1.00 68.31 221 ARG A C 1
ATOM 1684 O O . ARG A 1 221 ? 17.544 -3.490 -12.239 1.00 68.31 221 ARG A O 1
ATOM 1691 N N . GLY A 1 222 ? 16.036 -2.560 -10.842 1.00 64.19 222 GLY A N 1
ATOM 1692 C CA . GLY A 1 222 ? 16.060 -3.631 -9.857 1.00 64.19 222 GLY A CA 1
ATOM 1693 C C . GLY A 1 222 ? 17.351 -3.706 -9.034 1.00 64.19 222 GLY A C 1
ATOM 1694 O O . GLY A 1 222 ? 18.344 -3.026 -9.285 1.00 64.19 222 GLY A O 1
ATOM 1695 N N . GLY A 1 223 ? 17.285 -4.552 -8.011 1.00 69.31 223 GLY A N 1
ATOM 1696 C CA . GLY A 1 223 ? 18.312 -4.816 -7.008 1.00 69.31 223 GLY A CA 1
ATOM 1697 C C . GLY A 1 223 ? 17.839 -5.956 -6.102 1.00 69.31 223 GLY A C 1
ATOM 1698 O O . GLY A 1 223 ? 16.691 -6.401 -6.207 1.00 69.31 223 GLY A O 1
ATOM 1699 N N . ALA A 1 224 ? 18.710 -6.468 -5.232 1.00 83.81 224 ALA A N 1
ATOM 1700 C CA . ALA A 1 224 ? 18.285 -7.458 -4.247 1.00 83.81 224 ALA A CA 1
ATOM 1701 C C . ALA A 1 224 ? 17.295 -6.804 -3.270 1.00 83.81 224 ALA A C 1
ATOM 1703 O O . ALA A 1 224 ? 17.615 -5.801 -2.639 1.00 83.81 224 ALA A O 1
ATOM 1704 N N . PHE A 1 225 ? 16.089 -7.362 -3.153 1.00 91.88 225 PHE A N 1
ATOM 1705 C CA . PHE A 1 225 ? 15.104 -6.859 -2.200 1.00 91.88 225 PHE A CA 1
ATOM 1706 C C . PHE A 1 225 ? 15.531 -7.191 -0.768 1.00 91.88 225 PHE A C 1
ATOM 1708 O O . PHE A 1 225 ? 15.848 -8.348 -0.468 1.00 91.88 225 PHE A O 1
ATOM 1715 N N . ASP A 1 226 ? 15.508 -6.193 0.118 1.00 94.69 226 ASP A N 1
ATOM 1716 C CA . ASP A 1 226 ? 15.911 -6.338 1.520 1.00 94.69 226 ASP A CA 1
ATOM 1717 C C . ASP A 1 226 ? 14.814 -7.031 2.348 1.00 94.69 226 ASP A C 1
ATOM 1719 O O . ASP A 1 226 ? 14.092 -6.435 3.157 1.00 94.69 226 ASP A O 1
ATOM 1723 N N . TRP A 1 227 ? 14.673 -8.337 2.109 1.00 96.38 227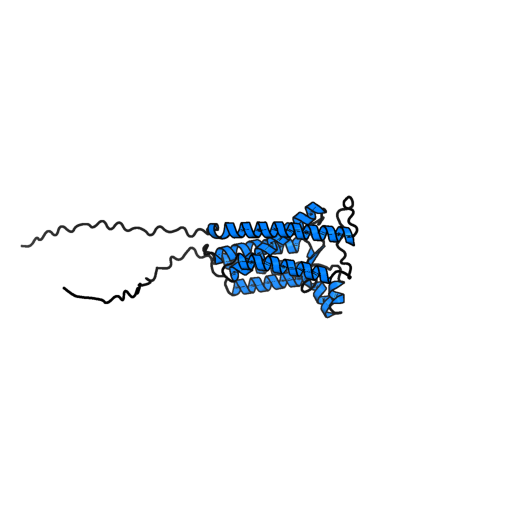 TRP A N 1
ATOM 1724 C CA . TRP A 1 227 ? 13.751 -9.211 2.826 1.00 96.38 227 TRP A CA 1
ATOM 1725 C C . TRP A 1 227 ? 13.904 -9.137 4.349 1.00 96.38 227 TRP A C 1
ATOM 1727 O O . TRP A 1 227 ? 12.870 -9.082 5.017 1.00 96.38 227 TRP A O 1
ATOM 1737 N N . PRO A 1 228 ? 15.122 -9.135 4.936 1.00 97.19 228 PRO A N 1
ATOM 1738 C CA . PRO A 1 228 ? 15.280 -9.007 6.380 1.00 97.19 228 PRO A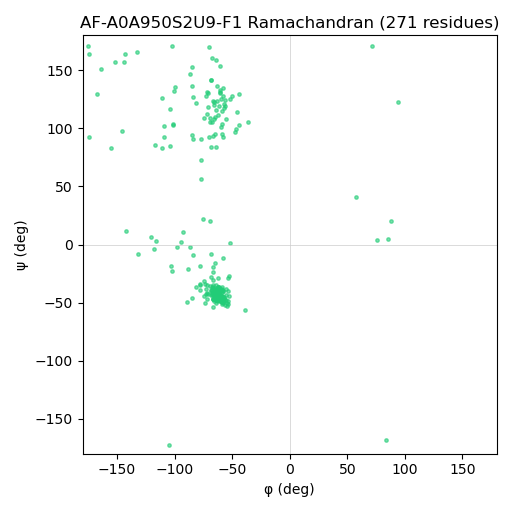 CA 1
ATOM 1739 C C . PRO A 1 228 ? 14.591 -7.767 6.955 1.00 97.19 228 PRO A C 1
ATOM 1741 O O . PRO A 1 228 ? 13.770 -7.903 7.867 1.00 97.19 228 PRO A O 1
ATOM 1744 N N . ILE A 1 229 ? 14.862 -6.572 6.417 1.00 97.50 229 ILE A N 1
ATOM 1745 C CA . ILE A 1 229 ? 14.254 -5.335 6.928 1.00 97.50 229 ILE A CA 1
ATOM 1746 C C . ILE A 1 229 ? 12.746 -5.342 6.700 1.00 97.50 229 ILE A C 1
ATOM 1748 O O . ILE A 1 229 ? 11.988 -4.999 7.612 1.00 97.50 229 ILE A O 1
ATOM 1752 N N . PHE A 1 230 ? 12.303 -5.771 5.517 1.00 98.00 230 PHE A N 1
ATOM 1753 C CA . PHE A 1 230 ? 10.886 -5.844 5.185 1.00 98.00 230 PHE A CA 1
ATOM 1754 C C . PHE A 1 230 ? 10.116 -6.763 6.148 1.00 98.00 230 PHE A C 1
ATOM 1756 O O . PHE A 1 230 ? 9.112 -6.361 6.738 1.00 98.00 230 PHE A O 1
ATOM 1763 N N . CYS A 1 231 ? 10.618 -7.978 6.380 1.00 97.88 231 CYS A N 1
ATOM 1764 C CA . CYS A 1 231 ? 10.009 -8.944 7.291 1.00 97.88 231 CYS A CA 1
ATOM 1765 C C . CYS A 1 231 ? 9.989 -8.439 8.737 1.00 97.88 231 CYS A C 1
ATOM 1767 O O . CYS A 1 231 ? 8.972 -8.589 9.417 1.00 97.88 231 CYS A O 1
ATOM 1769 N N . ILE A 1 232 ? 11.069 -7.805 9.212 1.00 98.19 232 ILE A N 1
ATOM 1770 C CA . ILE A 1 232 ? 11.084 -7.187 10.546 1.00 98.19 232 ILE A CA 1
ATOM 1771 C C . ILE A 1 232 ? 10.031 -6.077 10.621 1.00 98.19 232 ILE A C 1
ATOM 1773 O O . ILE A 1 232 ? 9.264 -6.035 11.582 1.00 98.19 232 ILE A O 1
ATOM 1777 N N . GLY A 1 233 ? 9.940 -5.220 9.601 1.00 98.19 233 GLY A N 1
ATOM 1778 C CA . GLY A 1 233 ? 8.933 -4.165 9.517 1.00 98.19 233 GLY A CA 1
ATOM 1779 C C . GLY A 1 233 ? 7.506 -4.711 9.611 1.00 98.19 233 GLY A C 1
ATOM 1780 O O . GLY A 1 233 ? 6.719 -4.248 10.441 1.00 98.19 233 GLY A O 1
ATOM 1781 N N . LEU A 1 234 ? 7.196 -5.763 8.847 1.00 97.38 234 LEU A N 1
ATOM 1782 C CA . LEU A 1 234 ? 5.903 -6.448 8.905 1.00 97.38 234 LEU A CA 1
ATOM 1783 C C . LEU A 1 234 ? 5.619 -7.060 10.280 1.00 97.38 234 LEU A C 1
ATOM 1785 O O . LEU A 1 234 ? 4.509 -6.913 10.794 1.00 97.38 234 LEU A O 1
ATOM 1789 N N . VAL A 1 235 ? 6.604 -7.714 10.904 1.00 97.25 235 VAL A N 1
ATOM 1790 C CA . VAL A 1 235 ? 6.461 -8.278 12.256 1.00 97.25 235 VAL A CA 1
ATOM 1791 C C . VAL A 1 235 ? 6.193 -7.172 13.275 1.00 97.25 235 VAL A C 1
ATOM 1793 O O . VAL A 1 235 ? 5.298 -7.312 14.107 1.00 97.25 235 VAL A O 1
ATOM 1796 N N . VAL A 1 236 ? 6.899 -6.044 13.192 1.00 97.62 236 VAL A N 1
ATOM 1797 C CA . VAL A 1 236 ? 6.663 -4.882 14.059 1.00 97.62 236 VAL A CA 1
ATOM 1798 C C . VAL A 1 236 ? 5.243 -4.341 13.863 1.00 97.62 236 VAL A C 1
ATOM 1800 O O . VAL A 1 236 ? 4.547 -4.094 14.852 1.00 97.62 236 VAL A O 1
ATOM 1803 N N . CYS A 1 237 ? 4.766 -4.221 12.619 1.00 96.56 237 CYS A N 1
ATOM 1804 C CA . CYS A 1 237 ? 3.382 -3.838 12.334 1.00 96.56 237 CYS A CA 1
ATOM 1805 C C . CYS A 1 237 ? 2.374 -4.830 12.936 1.00 96.56 237 CYS A C 1
ATOM 1807 O O . CYS A 1 237 ? 1.413 -4.413 13.589 1.00 96.56 237 CYS A O 1
ATOM 1809 N N . ALA A 1 238 ? 2.607 -6.132 12.765 1.00 93.81 238 ALA A N 1
ATOM 1810 C CA . ALA A 1 238 ? 1.743 -7.187 13.283 1.00 93.81 238 ALA A CA 1
ATOM 1811 C C . ALA A 1 238 ? 1.689 -7.183 14.818 1.00 93.81 238 ALA A C 1
ATOM 1813 O O . ALA A 1 238 ? 0.603 -7.220 15.394 1.00 93.81 238 ALA A O 1
ATOM 1814 N N . LEU A 1 239 ? 2.833 -7.056 15.497 1.00 94.38 239 LEU A N 1
ATOM 1815 C CA . LEU A 1 239 ? 2.912 -6.959 16.957 1.00 94.38 239 LEU A CA 1
ATOM 1816 C C . LEU A 1 239 ? 2.248 -5.684 17.483 1.00 94.38 239 LEU A C 1
ATOM 1818 O O . LEU A 1 239 ? 1.568 -5.713 18.510 1.00 94.38 239 LEU A O 1
ATOM 1822 N N . ALA A 1 240 ? 2.401 -4.563 16.779 1.00 94.44 240 ALA A N 1
ATOM 1823 C CA . ALA A 1 240 ? 1.748 -3.311 17.133 1.00 94.44 240 ALA A CA 1
ATOM 1824 C C . ALA A 1 240 ? 0.217 -3.406 17.013 1.00 94.44 240 ALA A C 1
ATOM 1826 O O . ALA A 1 240 ? -0.497 -2.946 17.916 1.00 94.44 240 ALA A O 1
ATOM 1827 N N . ALA A 1 241 ? -0.279 -4.042 15.946 1.00 91.75 241 ALA A N 1
ATOM 1828 C CA . ALA A 1 241 ? -1.698 -4.316 15.734 1.00 91.75 241 ALA A CA 1
ATOM 1829 C C . ALA A 1 241 ? -2.241 -5.321 16.764 1.00 91.75 241 ALA A C 1
ATOM 1831 O O . ALA A 1 241 ? -3.294 -5.091 17.360 1.00 91.75 241 ALA A O 1
ATOM 1832 N N . TRP A 1 242 ? -1.486 -6.381 17.060 1.00 90.06 242 TRP A N 1
ATOM 1833 C CA . TRP A 1 242 ? -1.811 -7.353 18.101 1.00 90.06 242 TRP A CA 1
ATOM 1834 C C . TRP A 1 242 ? -1.885 -6.700 19.482 1.00 90.06 242 TRP A C 1
ATOM 1836 O O . TRP A 1 242 ? -2.863 -6.871 20.199 1.00 90.06 242 TRP A O 1
ATOM 1846 N N . GLY A 1 243 ? -0.897 -5.884 19.854 1.00 89.56 243 GLY A N 1
ATOM 1847 C CA . GLY A 1 243 ? -0.885 -5.158 21.125 1.00 89.56 243 GLY A CA 1
ATOM 1848 C C . GLY A 1 243 ? -1.983 -4.095 21.237 1.00 89.56 243 GLY A C 1
ATOM 1849 O O . GLY A 1 243 ? -2.376 -3.729 22.348 1.00 89.56 243 GLY A O 1
ATOM 1850 N N . TRP A 1 244 ? -2.493 -3.603 20.105 1.00 89.31 244 TRP A N 1
ATOM 1851 C CA . TRP A 1 244 ? -3.671 -2.742 20.060 1.00 89.31 244 TRP A CA 1
ATOM 1852 C C . TRP A 1 244 ? -4.955 -3.543 20.318 1.00 89.31 244 TRP A C 1
ATOM 1854 O O . TRP A 1 244 ? -5.731 -3.175 21.201 1.00 89.31 244 TRP A O 1
ATOM 1864 N N . LEU A 1 245 ? -5.152 -4.651 19.601 1.00 84.75 245 LEU A N 1
ATOM 1865 C CA . LEU A 1 245 ? -6.354 -5.484 19.687 1.00 84.75 245 LEU A CA 1
ATOM 1866 C C . LEU A 1 245 ? -6.430 -6.309 20.982 1.00 84.75 245 LEU A C 1
ATOM 1868 O O . LEU A 1 245 ? -7.492 -6.401 21.590 1.00 84.75 245 LEU A O 1
ATOM 1872 N N . GLY A 1 246 ? -5.305 -6.840 21.461 1.00 76.25 246 GLY A N 1
ATOM 1873 C CA . GLY A 1 246 ? -5.202 -7.661 22.674 1.00 76.25 246 GLY A CA 1
ATOM 1874 C C . GLY A 1 246 ? -5.468 -6.904 23.978 1.00 76.25 246 GLY A C 1
ATOM 1875 O O . GLY A 1 246 ? -5.590 -7.511 25.037 1.00 76.25 246 GLY A O 1
ATOM 1876 N N . ARG A 1 247 ? -5.597 -5.572 23.919 1.00 65.62 247 ARG A N 1
ATOM 1877 C CA . ARG A 1 247 ? -6.053 -4.730 25.038 1.00 65.62 247 ARG A CA 1
ATOM 1878 C C . ARG A 1 247 ? -7.559 -4.480 25.025 1.00 65.62 247 ARG A C 1
ATOM 1880 O O . ARG A 1 247 ? -8.026 -3.629 25.783 1.00 65.62 247 ARG A O 1
ATOM 1887 N N . ALA A 1 248 ? -8.317 -5.191 24.190 1.00 57.09 248 ALA A N 1
ATOM 1888 C CA . ALA A 1 248 ? -9.763 -5.276 24.317 1.00 57.09 248 ALA A CA 1
ATOM 1889 C C . ALA A 1 248 ? -10.092 -5.972 25.645 1.00 57.09 248 ALA A C 1
ATOM 1891 O O . ALA A 1 248 ? -10.273 -7.184 25.722 1.00 57.09 248 ALA A O 1
ATOM 1892 N N . THR A 1 249 ? -10.109 -5.204 26.731 1.00 48.31 249 THR A N 1
ATOM 1893 C CA . THR A 1 249 ? -10.683 -5.668 27.985 1.00 48.31 249 THR A CA 1
ATOM 1894 C C . THR A 1 249 ? -12.159 -5.974 27.729 1.00 48.31 249 THR A C 1
ATOM 1896 O O . THR A 1 249 ? -12.846 -5.140 27.127 1.00 48.31 249 THR A O 1
ATOM 1899 N N . PRO A 1 250 ? -12.679 -7.134 28.179 1.00 44.09 250 PRO A N 1
ATOM 1900 C CA . PRO A 1 250 ? -14.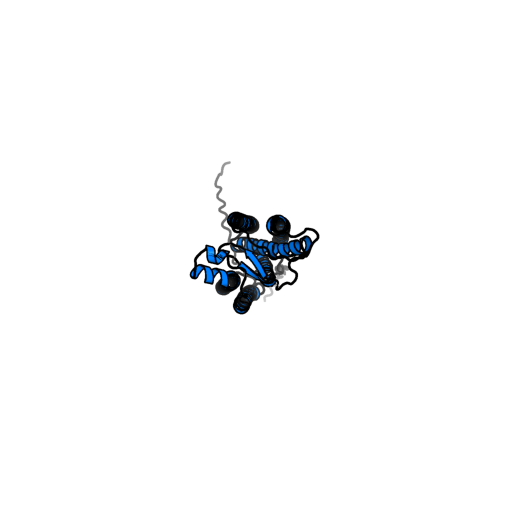118 -7.360 28.220 1.00 44.09 250 PRO A CA 1
ATOM 1901 C C . PRO A 1 250 ? -14.733 -6.162 28.929 1.00 44.09 250 PRO A C 1
ATOM 1903 O O . PRO A 1 250 ? -14.227 -5.780 29.988 1.00 44.09 250 PRO A O 1
ATOM 1906 N N . CYS A 1 251 ? -15.732 -5.526 28.308 1.00 38.78 251 CYS A N 1
ATOM 1907 C CA . CYS A 1 251 ? -16.327 -4.280 28.776 1.00 38.78 251 CYS A CA 1
ATOM 1908 C C . CYS A 1 251 ? -16.389 -4.227 30.303 1.00 38.78 251 CYS A C 1
ATOM 1910 O O . CYS A 1 251 ? -17.239 -4.857 30.930 1.00 38.78 251 CYS A O 1
ATOM 1912 N N . ARG A 1 252 ? -15.507 -3.425 30.909 1.00 37.88 252 ARG A N 1
ATOM 1913 C CA . ARG A 1 252 ? -15.736 -2.965 32.270 1.00 37.88 252 ARG A CA 1
ATOM 1914 C C . ARG A 1 252 ? -16.942 -2.055 32.143 1.00 37.88 252 ARG A C 1
ATOM 1916 O O . ARG A 1 252 ? -16.841 -0.974 31.567 1.00 37.88 252 ARG A O 1
ATOM 1923 N N . SER A 1 253 ? -18.093 -2.545 32.585 1.00 35.47 253 SER A N 1
ATOM 1924 C CA . SER A 1 253 ? -19.302 -1.760 32.782 1.00 35.47 253 SER A CA 1
ATOM 1925 C C . SER A 1 253 ? -18.903 -0.455 33.464 1.00 35.47 253 SER A C 1
ATOM 1927 O O . SER A 1 253 ? -18.575 -0.453 34.650 1.00 35.47 253 SER A O 1
ATOM 1929 N N . TYR A 1 254 ? -18.848 0.640 32.705 1.00 36.00 254 TYR A N 1
ATOM 1930 C CA . TYR A 1 254 ? -18.709 1.961 33.293 1.00 36.00 254 TYR A CA 1
ATOM 1931 C C . TYR A 1 254 ? -19.948 2.149 34.171 1.00 36.00 254 TYR A C 1
ATOM 1933 O O . TYR A 1 254 ? -21.063 2.090 33.642 1.00 36.00 254 TYR A O 1
ATOM 1941 N N . PRO A 1 255 ? -19.808 2.348 35.494 1.00 36.41 255 PRO A N 1
ATOM 1942 C CA . PRO A 1 255 ? -20.935 2.808 36.267 1.00 36.41 255 PRO A CA 1
ATOM 1943 C C . PRO A 1 255 ? -21.262 4.192 35.720 1.00 36.41 255 PRO A C 1
ATOM 1945 O O . PRO A 1 255 ? -20.433 5.103 35.755 1.00 36.41 255 PRO A O 1
ATOM 1948 N N . TRP A 1 256 ? -22.453 4.309 35.145 1.00 32.34 256 TRP A N 1
ATOM 1949 C CA . TRP A 1 256 ? -23.086 5.566 34.784 1.00 32.34 256 TRP A CA 1
ATOM 1950 C C . TRP A 1 256 ? -22.953 6.529 35.978 1.00 32.34 256 TRP A C 1
ATOM 1952 O O . TRP A 1 256 ? -23.697 6.428 36.952 1.00 32.34 256 TRP A O 1
ATOM 1962 N N . ARG A 1 257 ? -21.985 7.456 35.947 1.00 37.94 257 ARG A N 1
ATOM 1963 C CA . ARG A 1 257 ? -22.047 8.645 36.801 1.00 37.94 257 ARG A CA 1
ATOM 1964 C C . ARG A 1 257 ? -23.141 9.503 36.199 1.00 37.94 257 ARG A C 1
ATOM 1966 O O . ARG A 1 257 ? -23.014 9.963 35.068 1.00 37.94 257 ARG A O 1
ATOM 1973 N N . GLY A 1 258 ? -24.234 9.624 36.945 1.00 34.34 258 GLY A N 1
ATOM 1974 C CA . GLY A 1 258 ? -25.411 10.383 36.568 1.00 34.34 258 GLY A CA 1
ATOM 1975 C C . GLY A 1 258 ? -25.037 11.748 36.005 1.00 34.34 258 GLY A C 1
ATOM 1976 O O . GLY A 1 258 ? -24.535 12.614 36.717 1.00 34.34 258 GLY A O 1
ATOM 1977 N N . TYR A 1 259 ? -25.320 11.933 34.721 1.00 33.81 259 TYR A N 1
ATOM 1978 C CA . TYR A 1 259 ? -25.503 13.251 34.148 1.00 33.81 259 TYR A CA 1
ATOM 1979 C C . TYR A 1 259 ? -26.819 13.796 34.712 1.00 33.81 259 TYR A C 1
ATOM 1981 O O . TYR A 1 259 ? -27.907 13.500 34.216 1.00 33.81 259 TYR A O 1
ATOM 1989 N N . THR A 1 260 ? -26.739 14.539 35.815 1.00 37.66 260 THR A N 1
ATOM 1990 C CA . THR A 1 260 ? -27.855 15.359 36.282 1.00 37.66 260 THR A CA 1
ATOM 1991 C C . THR A 1 260 ? -28.114 16.442 35.244 1.00 37.66 260 THR A C 1
ATOM 1993 O O . THR A 1 260 ? -27.320 17.370 35.089 1.00 37.66 260 THR A O 1
ATOM 1996 N N . ARG A 1 261 ? -29.244 16.315 34.542 1.00 37.16 261 ARG A N 1
ATOM 1997 C CA . ARG A 1 261 ? -29.875 17.389 33.771 1.00 37.16 261 ARG A CA 1
ATOM 1998 C C . ARG A 1 261 ? -29.879 18.689 34.583 1.00 37.16 261 ARG A C 1
ATOM 2000 O O . ARG A 1 261 ? -30.431 18.724 35.679 1.00 37.16 261 ARG A O 1
ATOM 2007 N N . ARG A 1 262 ? -29.421 19.785 33.982 1.00 29.30 262 ARG A N 1
ATOM 2008 C CA . ARG A 1 262 ? -30.054 21.097 34.173 1.00 29.30 262 ARG A CA 1
ATOM 2009 C C . ARG A 1 262 ? -30.583 21.551 32.821 1.00 29.30 262 ARG A C 1
ATOM 2011 O O . ARG A 1 262 ? -29.905 22.255 32.088 1.00 29.30 262 ARG A O 1
ATOM 2018 N N . HIS A 1 263 ? -31.797 21.116 32.490 1.00 32.97 263 HIS A N 1
ATOM 2019 C CA . HIS A 1 263 ? -32.622 21.901 31.582 1.00 32.97 263 HIS A CA 1
ATOM 2020 C C . HIS A 1 263 ? -33.121 23.096 32.390 1.00 32.97 263 HIS A C 1
ATOM 2022 O O . HIS A 1 263 ? -33.915 22.952 33.316 1.00 32.97 263 HIS A O 1
ATOM 2028 N N . THR A 1 264 ? -32.593 24.266 32.066 1.00 33.72 264 THR A N 1
ATOM 2029 C CA . THR A 1 264 ? -33.158 25.563 32.412 1.00 33.72 264 THR A CA 1
ATOM 2030 C C . THR A 1 264 ? -34.559 25.660 31.812 1.00 33.72 264 THR A C 1
ATOM 2032 O O . THR A 1 264 ? -34.717 26.018 30.650 1.00 33.72 264 THR A O 1
ATOM 2035 N N . CYS A 1 265 ? -35.586 25.334 32.597 1.00 29.56 265 CYS A N 1
ATOM 2036 C CA . CYS A 1 265 ? -36.952 25.748 32.299 1.00 29.56 265 CYS A CA 1
ATOM 2037 C C . CYS A 1 265 ? -37.116 27.158 32.871 1.00 29.56 265 CYS A C 1
ATOM 2039 O O . CYS A 1 265 ? -37.336 27.341 34.067 1.00 29.56 265 CYS A O 1
ATOM 2041 N N . ARG A 1 266 ? -36.896 28.163 32.022 1.00 32.69 266 ARG A N 1
ATOM 2042 C CA . ARG A 1 266 ? -37.193 29.563 32.312 1.00 32.69 266 ARG A CA 1
ATOM 2043 C C . ARG A 1 266 ? -38.388 29.940 31.446 1.00 32.69 266 ARG A C 1
ATOM 2045 O O . ARG A 1 266 ? -38.220 30.198 30.263 1.00 32.69 266 ARG A O 1
ATOM 2052 N N . SER A 1 267 ? -39.570 29.986 32.042 1.00 30.41 267 SER A N 1
ATOM 2053 C CA . SER A 1 267 ? -40.697 30.764 31.526 1.00 30.41 267 SER A CA 1
ATOM 2054 C C . SER A 1 267 ? -41.488 31.296 32.718 1.00 30.41 267 SER A C 1
ATOM 2056 O O . SER A 1 267 ? -42.247 30.577 33.362 1.00 30.41 267 SER A O 1
ATOM 2058 N N . ARG A 1 268 ? -41.194 32.557 33.051 1.00 33.03 268 ARG A N 1
ATOM 2059 C CA . ARG A 1 268 ? -42.124 33.484 33.709 1.00 33.03 268 ARG A CA 1
ATOM 2060 C C . ARG A 1 268 ? -43.232 33.871 32.717 1.00 33.03 268 ARG A C 1
ATOM 2062 O O . ARG A 1 268 ? -43.033 33.662 31.522 1.00 33.03 268 ARG A O 1
ATOM 2069 N N . PHE A 1 269 ? -44.256 34.536 33.259 1.00 33.81 269 PHE A N 1
ATOM 2070 C CA . PHE A 1 269 ? -45.491 35.091 32.678 1.00 33.81 269 PHE A CA 1
ATOM 2071 C C . PHE A 1 269 ? -46.686 34.127 32.772 1.00 33.81 269 PHE A C 1
ATOM 2073 O O . PHE A 1 269 ? -46.600 33.014 32.274 1.00 33.81 269 PHE A O 1
ATOM 2080 N N . ASP A 1 270 ? -47.827 34.452 33.381 1.00 31.59 270 ASP A N 1
ATOM 2081 C CA . ASP A 1 270 ? -48.237 35.592 34.210 1.00 31.59 270 ASP A CA 1
ATOM 2082 C C . ASP A 1 270 ? -49.529 35.208 34.952 1.00 31.59 270 ASP A C 1
ATOM 2084 O O . ASP A 1 270 ? -50.319 34.391 34.480 1.00 31.59 270 ASP A O 1
ATOM 2088 N N . SER A 1 271 ? -49.726 35.801 36.125 1.00 38.31 271 SER A N 1
ATOM 2089 C CA . SER A 1 271 ? -50.973 35.803 36.887 1.00 38.31 271 SER A CA 1
ATOM 2090 C C . SER A 1 271 ? -51.903 36.906 36.381 1.00 38.31 271 SER A C 1
ATOM 2092 O O . SER A 1 271 ? -51.491 38.063 36.413 1.00 38.31 271 SER A O 1
ATOM 2094 N N . ALA A 1 272 ? -53.152 36.590 36.032 1.00 37.25 272 ALA A N 1
ATOM 2095 C CA . ALA A 1 272 ? -54.283 37.517 36.147 1.00 37.25 272 ALA A CA 1
ATOM 2096 C C . ALA A 1 272 ? -55.625 36.785 35.965 1.00 37.25 272 ALA A C 1
ATOM 2098 O O . ALA A 1 272 ? -55.797 36.087 34.970 1.00 37.25 272 ALA A O 1
ATOM 2099 N N . SER A 1 273 ? -56.524 37.035 36.931 1.00 37.72 273 SER A N 1
ATOM 2100 C CA . SER A 1 273 ? -58.004 36.947 36.913 1.00 37.72 273 SER A CA 1
ATOM 2101 C C . SER A 1 273 ? -58.675 35.635 36.517 1.00 37.72 273 SER A C 1
ATOM 2103 O O . SER A 1 273 ? -58.710 35.329 35.307 1.00 37.72 273 SER A O 1
#

Solvent-accessible surface area (backbone atoms only — not comparable to full-atom values): 15310 Å² total; per-residue (Å²): 137,86,83,87,82,80,84,78,80,83,77,80,75,80,76,76,69,78,79,76,73,75,90,61,75,47,57,75,81,39,46,67,54,54,50,52,42,44,54,50,19,39,56,51,15,48,52,52,31,50,51,51,49,50,50,38,36,76,74,61,67,50,51,99,88,50,83,54,75,76,84,83,70,86,58,79,92,48,52,72,56,52,47,49,52,52,52,48,51,52,50,53,36,44,50,53,4,51,72,70,21,87,43,72,60,6,15,55,12,34,21,34,23,25,48,14,42,16,54,47,36,24,50,52,43,30,30,73,76,45,46,31,67,89,44,57,73,40,75,44,76,80,43,56,74,96,51,37,26,37,37,33,51,46,57,58,45,54,52,18,54,50,27,31,53,56,8,50,53,31,31,27,32,57,75,63,34,75,54,57,77,74,41,71,66,28,49,50,31,36,52,51,11,49,52,33,34,54,43,29,28,27,44,65,28,51,54,33,28,74,74,64,34,68,68,45,19,69,69,59,80,77,72,88,61,44,55,70,50,27,53,52,10,51,50,37,30,49,50,16,51,46,62,28,58,74,59,56,65,78,81,75,78,72,78,81,73,79,80,77,79,79,80,84,84,82,78,85,86,83,90,78,136

Foldseek 3Di:
DDDDDDPDDDDPPPPPDPPPPALPLDCVQVVVLLVVLLVVLLVVLLVVLVVVVVQCVVPVVPDQPDDLDDADDPDVPCVVVQQVVVVVVLVVLLVSLCVSFDDPLLSQLSSLLSQLSNLVSNQVNSCVRRVPPVDQQDWHFDHPPPHTFIGRNVLSNLSSVLSNVSSSLSRSVRSPSQQDDQDPQLVVLLVQLVVLLRCQRQVCLVVLCVVPRRVRSHPDDDDDRPPVSNVVSSVSNVVSVCVRRVPSDRDPPDPPPDPDDDPPPDDDDDDDD

Mean predicted aligned error: 11.77 Å

Secondary structure (DSSP, 8-state):
--------------------------TTTTHHHHHHHHHHHHHHHHHHHHHHHHHHHHHH---TTS-S-------GGGHHHHHHHHHHHHHHHHHHHHHH-SSHHHHHHHHHHHHHHHHHHHHHHHHHHH---SSTT-EEE---SSS--EEETHHHHHHHHHHHHHHHHHHHHHTTSSPPPPPHHHHHHHHHHHHHHHHHHHHHHHHHHHHHHHHHHHH-------HHHHHHHHHHHHHHHHHHHTT--------------------------